Protein AF-0000000085180211 (afdb_homodimer)

Nearest PDB structures (foldseek):
  3gfj-assembly1_A-2  TM=7.742E-01  e=1.295E-06  Sulfurisphaera tokodaii
  5h3r-assembly1_B  TM=8.513E-01  e=4.700E-06  Escherichia coli K-12
  7kua-assembly1_A-2  TM=8.511E-01  e=8.165E-06  Pseudomonas putida
  5yi0-assembly1_B  TM=7.312E-01  e=2.250E-06  Lactococcus lactis subsp. lactis Il1403
  2nnn-assembly4_G  TM=7.167E-01  e=5.314E-06  Pseudomonas aeruginosa

Secondary structure (DSSP, 8-state):
--HHHHHHHHHHHHHHHHHHHHHHHHHHTT--HHHHHHHHHHTT--B-HHHHHHHHT--HHHHHHHHHHHHHTTSEEEEE-SS-TT-EEEEE-HHHHHHHHHHGGGGHHHHHHHTT-S-HHHHHHHHHHHHHHHHHTTSS-----GGGBTTEEEETTEEEETTTTEEE-GGG--SS-TT--B---/--HHHHHHHHHHHHHHHHHHHHHHHHHHTT--HHHHHHHHHHTT--B-HHHHHHHHT--HHHHHHHHHHHHHTTSEEEEE-SS-TT-EEEEE-HHHHHHHHHHGGGGHHHHHHHTT-S-HHHHHHHHHHHHHHHHHTTSS-----GGGBTTEEEETTEEEETTTTEEE-GGG--SS-TT--B---

Solvent-accessible surface area (backbone atoms only — not comparable to full-atom values): 19681 Å² total; per-residue (Å²): 127,54,64,67,56,47,41,54,50,49,51,52,52,50,32,35,41,52,48,35,35,38,28,58,51,20,48,78,72,76,34,51,47,66,40,40,50,53,40,54,70,31,55,96,40,73,40,33,68,67,56,44,30,44,74,55,47,46,56,68,69,60,48,50,51,36,50,52,54,35,38,74,70,53,27,38,46,77,40,64,30,89,88,39,71,85,38,54,33,36,34,55,30,74,60,21,47,52,50,30,60,69,48,55,66,42,48,48,61,59,55,58,10,52,72,66,30,90,42,57,56,33,25,41,50,24,52,50,34,31,49,40,35,28,33,76,69,67,68,39,58,89,56,28,36,40,89,45,20,62,44,52,41,83,48,94,96,37,31,28,34,62,82,82,68,42,78,30,53,78,72,58,57,45,67,62,39,90,82,54,43,69,51,79,127,126,55,64,69,55,47,41,53,51,49,52,52,51,50,34,35,40,53,50,36,36,39,29,57,50,20,47,77,70,76,32,50,46,68,41,42,50,52,40,53,69,32,53,97,41,74,40,33,69,68,56,47,30,46,74,53,45,44,57,68,70,59,47,50,52,36,49,53,52,34,38,76,70,53,26,37,45,76,38,62,30,87,89,39,71,85,38,54,33,36,35,56,30,74,60,22,45,52,50,30,61,70,49,55,66,43,48,48,62,56,56,58,11,51,72,65,30,89,42,57,56,33,25,43,50,24,52,51,34,32,51,40,36,28,32,75,68,67,69,37,56,89,56,26,37,39,88,44,20,62,45,51,40,82,46,93,98,36,32,29,36,65,81,80,68,42,78,30,53,77,72,58,57,45,67,63,37,90,81,52,42,69,51,82,125

Radius of gyration: 21.61 Å; Cα contacts (8 Å, |Δi|>4): 576; chains: 2; bounding box: 57×52×52 Å

Structure (mmCIF, N/CA/C/O backbone):
data_AF-0000000085180211-model_v1
#
loop_
_entity.id
_entity.type
_entity.pdbx_description
1 polymer 'Transcriptional regulator'
#
loop_
_atom_site.group_PDB
_atom_site.id
_atom_site.type_symbol
_atom_site.label_atom_id
_atom_site.label_alt_id
_atom_site.label_comp_id
_atom_site.label_asym_id
_atom_site.label_entity_id
_atom_site.label_seq_id
_atom_site.pdbx_PDB_ins_code
_atom_site.Cartn_x
_atom_site.Cartn_y
_atom_site.Cartn_z
_atom_site.occupancy
_atom_site.B_iso_or_equiv
_atom_site.auth_seq_id
_atom_site.auth_comp_id
_atom_site.auth_asym_id
_atom_site.auth_atom_id
_atom_site.pdbx_PDB_model_num
ATOM 1 N N . MET A 1 1 ? -3.166 -20.031 -4.965 1 83.62 1 MET A N 1
ATOM 2 C CA . MET A 1 1 ? -3.207 -19.062 -3.877 1 83.62 1 MET A CA 1
ATOM 3 C C . MET A 1 1 ? -4.629 -18.891 -3.344 1 83.62 1 MET A C 1
ATOM 5 O O . MET A 1 1 ? -5.562 -18.672 -4.117 1 83.62 1 MET A O 1
ATOM 9 N N . GLY A 1 2 ? -4.77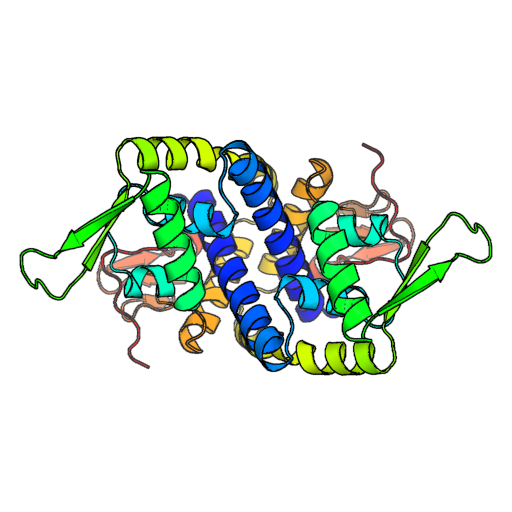 -19.078 -2.039 1 91.19 2 GLY A N 1
ATOM 10 C CA . GLY A 1 2 ? -6.078 -18.859 -1.439 1 91.19 2 GLY A CA 1
ATOM 11 C C . GLY A 1 2 ? -6.512 -17.406 -1.461 1 91.19 2 GLY A C 1
ATOM 12 O O . GLY A 1 2 ? -5.719 -16.531 -1.797 1 91.19 2 GLY A O 1
ATOM 13 N N . PRO A 1 3 ? -7.777 -17.141 -1.283 1 92.94 3 PRO A N 1
ATOM 14 C CA . PRO A 1 3 ? -8.32 -15.789 -1.372 1 92.94 3 PRO A CA 1
ATOM 15 C C . PRO A 1 3 ? -7.605 -14.805 -0.451 1 92.94 3 PRO A C 1
ATOM 17 O O . PRO A 1 3 ? -7.332 -13.664 -0.849 1 92.94 3 PRO A O 1
ATOM 20 N N . GLU A 1 4 ? -7.281 -15.281 0.744 1 93.88 4 GLU A N 1
ATOM 21 C CA . GLU A 1 4 ? -6.59 -14.406 1.686 1 93.88 4 GLU A CA 1
ATOM 22 C C . GLU A 1 4 ? -5.184 -14.078 1.198 1 93.88 4 GLU A C 1
ATOM 24 O O . GLU A 1 4 ? -4.766 -12.914 1.237 1 93.88 4 GLU A O 1
ATOM 29 N N . GLU A 1 5 ? -4.512 -15.055 0.741 1 93 5 GLU A N 1
ATOM 30 C CA . GLU A 1 5 ? -3.143 -14.875 0.268 1 93 5 GLU A CA 1
ATOM 31 C C . GLU A 1 5 ? -3.098 -13.977 -0.961 1 93 5 GLU A C 1
ATOM 33 O O . GLU A 1 5 ? -2.254 -13.078 -1.049 1 93 5 GLU A O 1
ATOM 38 N N . LYS A 1 6 ? -3.965 -14.188 -1.907 1 94.44 6 LYS A N 1
ATOM 39 C CA . LYS A 1 6 ? -3.943 -13.359 -3.109 1 94.44 6 LYS A CA 1
ATOM 40 C C . LYS A 1 6 ? -4.34 -11.922 -2.791 1 94.44 6 LYS A C 1
ATOM 42 O O . LYS A 1 6 ? -3.844 -10.984 -3.414 1 94.44 6 LYS A O 1
ATOM 47 N N . THR A 1 7 ? -5.246 -11.758 -1.775 1 95.81 7 THR A N 1
ATOM 48 C CA . THR A 1 7 ? -5.629 -10.414 -1.354 1 95.81 7 THR A CA 1
ATOM 49 C C . THR A 1 7 ? -4.434 -9.664 -0.773 1 95.81 7 THR A C 1
ATOM 51 O O . THR A 1 7 ? -4.168 -8.523 -1.148 1 95.81 7 THR A O 1
ATOM 54 N N . LEU A 1 8 ? -3.668 -10.352 0.045 1 93.94 8 LEU A N 1
ATOM 55 C CA . LEU A 1 8 ? -2.488 -9.734 0.646 1 93.94 8 LEU A CA 1
ATOM 56 C C . LEU A 1 8 ? -1.425 -9.453 -0.41 1 93.94 8 LEU A C 1
ATOM 58 O O . LEU A 1 8 ? -0.762 -8.414 -0.365 1 93.94 8 LEU A O 1
ATOM 62 N N . GLU A 1 9 ? -1.27 -10.336 -1.332 1 92.94 9 GLU A N 1
ATOM 63 C CA . GLU A 1 9 ? -0.321 -10.141 -2.424 1 92.94 9 GLU A CA 1
ATOM 64 C C . GLU A 1 9 ? -0.688 -8.914 -3.262 1 92.94 9 GLU A C 1
ATOM 66 O O . GLU A 1 9 ? 0.178 -8.109 -3.6 1 92.94 9 GLU A O 1
ATOM 71 N N . LEU A 1 10 ? -1.895 -8.797 -3.57 1 94.31 10 LEU A N 1
ATOM 72 C CA . LEU A 1 10 ? -2.336 -7.68 -4.391 1 94.31 10 LEU A CA 1
ATOM 73 C C . LEU A 1 10 ? -2.197 -6.359 -3.635 1 94.31 10 LEU A C 1
ATOM 75 O O . LEU A 1 10 ? -1.823 -5.34 -4.219 1 94.31 10 LEU A O 1
ATOM 79 N N . LEU A 1 11 ? -2.543 -6.391 -2.324 1 94.19 11 LEU A N 1
ATOM 80 C CA . LEU A 1 11 ? -2.332 -5.215 -1.486 1 94.19 11 LEU A CA 1
ATOM 81 C C . LEU A 1 11 ? -0.876 -4.77 -1.532 1 94.19 11 LEU A C 1
ATOM 83 O O . LEU A 1 11 ? -0.592 -3.578 -1.679 1 94.19 11 LEU A O 1
ATOM 87 N N . GLU A 1 12 ? 0.025 -5.691 -1.473 1 92.75 12 GLU A N 1
ATOM 88 C CA . GLU A 1 12 ? 1.454 -5.398 -1.504 1 92.75 12 GLU A CA 1
ATOM 89 C C . GLU A 1 12 ? 1.872 -4.828 -2.855 1 92.75 12 GLU A C 1
ATOM 91 O O . GLU A 1 12 ? 2.635 -3.861 -2.92 1 92.75 12 GLU A O 1
ATOM 96 N N . ARG A 1 13 ? 1.387 -5.375 -3.895 1 92.88 13 ARG A N 1
ATOM 97 C CA . ARG A 1 13 ? 1.736 -4.906 -5.234 1 92.88 13 ARG A CA 1
ATOM 98 C C . ARG A 1 13 ? 1.205 -3.498 -5.477 1 92.88 13 ARG A C 1
ATOM 100 O O . ARG A 1 13 ? 1.89 -2.668 -6.078 1 92.88 13 ARG A O 1
ATOM 107 N N . LEU A 1 14 ? 0.011 -3.26 -4.996 1 95.06 14 LEU A N 1
ATOM 108 C CA . LEU A 1 14 ? -0.582 -1.935 -5.137 1 95.06 14 LEU A CA 1
ATOM 109 C C . LEU A 1 14 ? 0.191 -0.905 -4.316 1 95.06 14 LEU A C 1
ATOM 111 O O . LEU A 1 14 ? 0.406 0.22 -4.773 1 95.06 14 LEU A O 1
ATOM 115 N N . ALA A 1 15 ? 0.595 -1.351 -3.135 1 92.88 15 ALA A N 1
ATOM 116 C CA . ALA A 1 15 ? 1.4 -0.479 -2.283 1 92.88 15 ALA A CA 1
ATOM 117 C C . ALA A 1 15 ? 2.713 -0.107 -2.967 1 92.88 15 ALA A C 1
ATOM 119 O O . ALA A 1 15 ? 3.123 1.056 -2.947 1 92.88 15 ALA A O 1
ATOM 120 N N . ARG A 1 16 ? 3.344 -1.013 -3.615 1 91.88 16 ARG A N 1
ATOM 121 C CA . ARG A 1 16 ? 4.598 -0.768 -4.324 1 91.88 16 ARG A CA 1
ATOM 122 C C . ARG A 1 16 ? 4.383 0.173 -5.504 1 91.88 16 ARG A C 1
ATOM 124 O O . ARG A 1 16 ? 5.199 1.064 -5.75 1 91.88 16 ARG A O 1
ATOM 131 N N . ALA A 1 17 ? 3.311 -0.061 -6.191 1 93.62 17 ALA A N 1
ATOM 132 C CA . ALA A 1 17 ? 2.992 0.803 -7.324 1 93.62 17 ALA A CA 1
ATOM 133 C C . ALA A 1 17 ? 2.771 2.244 -6.871 1 93.62 17 AL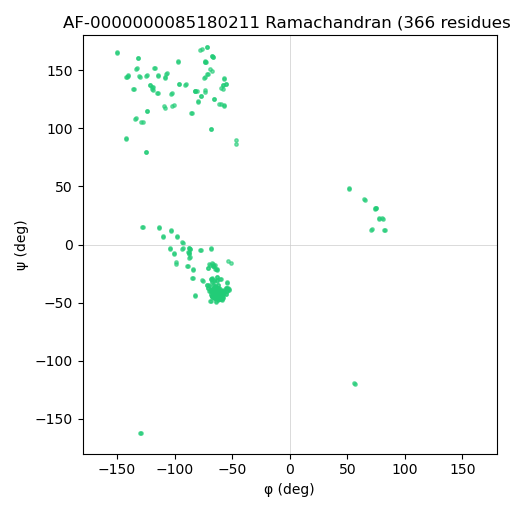A A C 1
ATOM 135 O O . ALA A 1 17 ? 3.256 3.182 -7.508 1 93.62 17 ALA A O 1
ATOM 136 N N . GLU A 1 18 ? 2.035 2.4 -5.809 1 93.81 18 GLU A N 1
ATOM 137 C CA . GLU A 1 18 ? 1.782 3.73 -5.266 1 93.81 18 GLU A CA 1
ATOM 138 C C . GLU A 1 18 ? 3.084 4.418 -4.855 1 93.81 18 GLU A C 1
ATOM 140 O O . GLU A 1 18 ? 3.289 5.594 -5.148 1 93.81 18 GLU A O 1
ATOM 145 N N . ARG A 1 19 ? 3.904 3.688 -4.211 1 90.56 19 ARG A N 1
ATOM 146 C CA . ARG A 1 19 ? 5.188 4.23 -3.779 1 90.56 19 ARG A CA 1
ATOM 147 C C . ARG A 1 19 ? 6.043 4.637 -4.977 1 90.56 19 ARG A C 1
ATOM 149 O O . ARG A 1 19 ? 6.719 5.668 -4.941 1 90.56 19 ARG A O 1
ATOM 156 N N . ALA A 1 20 ? 5.996 3.861 -5.969 1 91.75 20 ALA A N 1
ATOM 157 C CA . ALA A 1 20 ? 6.762 4.168 -7.172 1 91.75 20 ALA A CA 1
ATOM 158 C C . ALA A 1 20 ? 6.258 5.449 -7.832 1 91.75 20 ALA A C 1
ATOM 160 O O . ALA A 1 20 ? 7.047 6.254 -8.328 1 91.75 20 ALA A O 1
ATOM 161 N N . LEU A 1 21 ? 4.922 5.594 -7.859 1 94.56 21 LEU A N 1
ATOM 162 C CA . LEU A 1 21 ? 4.34 6.816 -8.391 1 94.56 21 LEU A CA 1
ATOM 163 C C . LEU A 1 21 ? 4.797 8.031 -7.594 1 94.56 21 LEU A C 1
ATOM 165 O O . LEU A 1 21 ? 5.203 9.047 -8.172 1 94.56 21 LEU A O 1
ATOM 169 N N . LEU A 1 22 ? 4.801 7.859 -6.285 1 94.81 22 LEU A N 1
ATOM 170 C CA . LEU A 1 22 ? 5.238 8.953 -5.426 1 94.81 22 LEU A CA 1
ATOM 171 C C . LEU A 1 22 ? 6.727 9.242 -5.625 1 94.81 22 LEU A C 1
ATOM 173 O O . LEU A 1 22 ? 7.129 10.398 -5.75 1 94.81 22 LEU A O 1
ATOM 177 N N . ALA A 1 23 ? 7.52 8.195 -5.695 1 92.94 23 ALA A N 1
ATOM 178 C CA . ALA A 1 23 ? 8.969 8.344 -5.855 1 92.94 23 ALA A CA 1
ATOM 179 C C . ALA A 1 23 ? 9.297 9.062 -7.16 1 92.94 23 ALA A C 1
ATOM 181 O O . ALA A 1 23 ? 10.148 9.961 -7.184 1 92.94 23 ALA A O 1
ATOM 182 N N . ARG A 1 24 ? 8.641 8.664 -8.18 1 93.31 24 ARG A N 1
ATOM 183 C CA . ARG A 1 24 ? 8.898 9.266 -9.484 1 93.31 24 ARG A CA 1
ATOM 184 C C . ARG A 1 24 ? 8.625 10.766 -9.461 1 93.31 24 ARG A C 1
ATOM 186 O O . ARG A 1 24 ? 9.453 11.555 -9.922 1 93.31 24 ARG A O 1
ATOM 193 N N . ARG A 1 25 ? 7.5 11.109 -8.883 1 95.94 25 ARG A N 1
ATOM 194 C CA . ARG A 1 25 ? 7.152 12.531 -8.812 1 95.94 25 ARG A CA 1
ATOM 195 C C . ARG A 1 25 ? 8.078 13.266 -7.844 1 95.94 25 ARG A C 1
ATOM 197 O O . ARG A 1 25 ? 8.492 14.391 -8.109 1 95.94 25 ARG A O 1
ATOM 204 N N . ALA A 1 26 ? 8.391 12.625 -6.742 1 96.75 26 ALA A N 1
ATOM 205 C CA . ALA A 1 26 ? 9.266 13.211 -5.734 1 96.75 26 ALA A CA 1
ATOM 206 C C . ALA A 1 26 ? 10.656 13.484 -6.309 1 96.75 26 ALA A C 1
ATOM 208 O O . ALA A 1 26 ? 11.211 14.562 -6.105 1 96.75 26 ALA A O 1
ATOM 209 N N . TYR A 1 27 ? 11.133 12.578 -7.078 1 94.38 27 TYR A N 1
ATOM 210 C CA . TYR A 1 27 ? 12.469 12.711 -7.656 1 94.38 27 TYR A CA 1
ATOM 211 C C . TYR A 1 27 ? 12.531 13.898 -8.617 1 94.38 27 TYR A C 1
ATOM 213 O O . TYR A 1 27 ? 13.516 14.633 -8.633 1 94.38 27 TYR A O 1
ATOM 221 N N . ALA A 1 28 ? 11.477 14.094 -9.297 1 95.44 28 ALA A N 1
ATOM 222 C CA . ALA A 1 28 ? 11.406 15.227 -10.219 1 95.44 28 ALA A CA 1
ATOM 223 C C . ALA A 1 28 ? 11.453 16.547 -9.469 1 95.44 28 ALA A C 1
ATOM 225 O O . ALA A 1 28 ? 11.812 17.578 -10.039 1 95.44 28 ALA A O 1
ATOM 226 N N . LEU A 1 29 ? 11.172 16.5 -8.164 1 97.12 29 LEU A N 1
ATOM 227 C CA . LEU A 1 29 ? 11.148 17.719 -7.34 1 97.12 29 LEU A CA 1
ATOM 228 C C . LEU A 1 29 ? 12.328 17.734 -6.379 1 97.12 29 LEU A C 1
ATOM 230 O O . LEU A 1 29 ? 12.375 18.562 -5.465 1 97.12 29 LEU A O 1
ATOM 234 N N . GLY A 1 30 ? 13.227 16.766 -6.555 1 96.25 30 GLY A N 1
ATOM 235 C CA . GLY A 1 30 ? 14.438 16.75 -5.75 1 96.25 30 GLY A CA 1
ATOM 236 C C . GLY A 1 30 ? 14.211 16.156 -4.363 1 96.25 30 GLY A C 1
ATOM 237 O O . GLY A 1 30 ? 14.938 16.5 -3.422 1 96.25 30 GLY A O 1
ATOM 238 N N . LEU A 1 31 ? 13.18 15.352 -4.168 1 97.81 31 LEU A N 1
ATOM 239 C CA . LEU A 1 31 ? 12.859 14.727 -2.889 1 97.81 31 LEU A CA 1
ATOM 240 C C . LEU A 1 31 ? 12.945 13.203 -2.988 1 97.81 31 LEU A C 1
ATOM 242 O O . LEU A 1 31 ? 12.766 12.641 -4.07 1 97.81 31 LEU A O 1
ATOM 246 N N . SER A 1 32 ? 13.242 12.516 -1.896 1 93.56 32 SER A N 1
ATOM 247 C CA . SER A 1 32 ? 12.992 11.078 -1.779 1 93.56 32 SER A CA 1
ATOM 248 C C . SER A 1 32 ? 11.516 10.805 -1.511 1 93.56 32 SER A C 1
ATOM 250 O O . SER A 1 32 ? 10.758 11.711 -1.172 1 93.56 32 SER A O 1
ATOM 252 N N . ALA A 1 33 ? 11.164 9.594 -1.64 1 92.25 33 ALA A N 1
ATOM 253 C CA . ALA A 1 33 ? 9.781 9.211 -1.354 1 92.25 33 ALA A CA 1
ATOM 254 C C . ALA A 1 33 ? 9.43 9.492 0.103 1 92.25 33 ALA A C 1
ATOM 256 O O . ALA A 1 33 ? 8.312 9.914 0.405 1 92.25 33 ALA A O 1
ATOM 257 N N . THR A 1 34 ? 10.375 9.273 0.989 1 93.12 34 THR A N 1
ATOM 258 C CA . THR A 1 34 ? 10.156 9.516 2.41 1 93.12 34 THR A CA 1
ATOM 259 C C . THR A 1 34 ? 9.961 11.008 2.676 1 93.12 34 THR A C 1
ATOM 261 O O . THR A 1 34 ? 9.031 11.398 3.385 1 93.12 34 THR A O 1
ATOM 264 N N . GLN A 1 35 ? 10.828 11.82 2.062 1 96.81 35 GLN A N 1
ATOM 265 C CA . GLN A 1 35 ? 10.688 13.266 2.188 1 96.81 35 GLN A CA 1
ATOM 266 C C . GLN A 1 35 ? 9.344 13.734 1.638 1 96.81 35 GLN A C 1
ATOM 268 O O . GLN A 1 35 ? 8.672 14.562 2.26 1 96.81 35 GLN A O 1
ATOM 273 N N . ALA A 1 36 ? 8.938 13.18 0.532 1 97.5 36 ALA A N 1
ATOM 274 C CA . ALA A 1 36 ? 7.656 13.531 -0.072 1 97.5 36 ALA A CA 1
ATOM 275 C C . ALA A 1 36 ? 6.496 13.148 0.846 1 97.5 36 ALA A C 1
ATOM 277 O O . ALA A 1 36 ? 5.527 13.898 0.974 1 97.5 36 ALA A O 1
ATOM 278 N N . GLY A 1 37 ? 6.602 11.977 1.483 1 96.19 37 GLY A N 1
ATOM 279 C CA . GLY A 1 37 ? 5.594 11.562 2.447 1 96.19 37 GLY A CA 1
ATOM 280 C C . GLY A 1 37 ? 5.426 12.547 3.592 1 96.19 37 GLY A C 1
ATOM 281 O O . GLY A 1 37 ? 4.301 12.852 3.994 1 96.19 37 GLY A O 1
ATOM 282 N N . VAL A 1 38 ? 6.527 13.07 4.082 1 97.25 38 VAL A N 1
ATOM 283 C CA . VAL A 1 38 ? 6.508 14.047 5.168 1 97.25 38 VAL A CA 1
ATOM 284 C C . VAL A 1 38 ? 5.816 15.32 4.699 1 97.25 38 VAL A C 1
ATOM 286 O O . VAL A 1 38 ? 4.93 15.836 5.379 1 97.25 38 VAL A O 1
ATOM 289 N N . VAL A 1 39 ? 6.18 15.766 3.518 1 98.19 39 VAL A N 1
ATOM 290 C CA . VAL A 1 39 ? 5.629 17 2.967 1 98.19 39 VAL A CA 1
ATOM 291 C C . VAL A 1 39 ? 4.117 16.859 2.789 1 98.19 39 VAL A C 1
ATOM 293 O O . VAL A 1 39 ? 3.355 17.734 3.191 1 98.19 39 VAL A O 1
ATOM 296 N N . LEU A 1 40 ? 3.717 15.75 2.266 1 96.62 40 LEU A N 1
ATOM 297 C CA . LEU A 1 40 ? 2.297 15.523 2.014 1 96.62 40 LEU A CA 1
ATOM 298 C C . LEU A 1 40 ? 1.52 15.43 3.322 1 96.62 40 LEU A C 1
ATOM 300 O O . LEU A 1 40 ? 0.398 15.938 3.42 1 96.62 40 LEU A O 1
ATOM 304 N N . GLU A 1 41 ? 2.125 14.805 4.309 1 94.88 41 GLU A N 1
ATOM 305 C CA . GLU A 1 41 ? 1.446 14.648 5.594 1 94.88 41 GLU A CA 1
ATOM 306 C C . GLU A 1 41 ? 1.273 15.992 6.293 1 94.88 41 GLU A C 1
ATOM 308 O O . GLU A 1 41 ? 0.295 16.203 7.016 1 94.88 41 GLU A O 1
ATOM 313 N N . LEU A 1 42 ? 2.143 16.906 6.062 1 96.69 42 LEU A N 1
ATOM 314 C CA . LEU A 1 42 ? 2.145 18.188 6.766 1 96.69 42 LEU A CA 1
ATOM 315 C C . LEU A 1 42 ? 1.372 19.234 5.977 1 96.69 42 LEU A C 1
ATOM 317 O O . LEU A 1 42 ? 1.191 20.359 6.449 1 96.69 42 LEU A O 1
ATOM 321 N N . ARG A 1 43 ? 0.901 18.891 4.805 1 95.56 43 ARG A N 1
ATOM 322 C CA . ARG A 1 43 ? 0.212 19.875 3.973 1 95.56 43 ARG A CA 1
ATOM 323 C C . ARG A 1 43 ? -0.973 20.484 4.715 1 95.56 43 ARG A C 1
ATOM 325 O O . ARG A 1 43 ? -1.904 19.766 5.098 1 95.56 43 ARG A O 1
ATOM 332 N N . GLY A 1 44 ? -0.924 21.75 4.902 1 92.25 44 GLY A N 1
ATOM 333 C CA . GLY A 1 44 ? -2.023 22.5 5.492 1 92.25 44 GLY A CA 1
ATOM 334 C C . GLY A 1 44 ? -2.199 22.234 6.977 1 92.25 44 GLY A C 1
ATOM 335 O O . GLY A 1 44 ? -3.252 22.531 7.543 1 92.25 44 GLY A O 1
ATOM 336 N N . ARG A 1 45 ? -1.136 21.578 7.594 1 91.31 45 ARG A N 1
ATOM 337 C CA . ARG A 1 45 ? -1.318 21.312 9.016 1 91.31 45 ARG A CA 1
ATOM 338 C C . ARG A 1 45 ? 0.021 21.297 9.75 1 91.31 45 ARG A C 1
ATOM 340 O O . ARG A 1 45 ? 1.078 21.375 9.117 1 91.31 45 ARG A O 1
ATOM 347 N N . THR A 1 46 ? -0.126 21.375 11.07 1 93 46 THR A N 1
ATOM 348 C CA . THR A 1 46 ? 1.021 21.328 11.977 1 93 46 THR A CA 1
ATOM 349 C C . THR A 1 46 ? 0.984 20.078 12.844 1 93 46 THR A C 1
ATOM 351 O O . THR A 1 46 ? -0.069 19.719 13.375 1 93 46 THR A O 1
ATOM 354 N N . LEU A 1 47 ? 2.145 19.391 12.859 1 94 47 LEU A N 1
ATOM 355 C CA . LEU A 1 47 ? 2.244 18.203 13.695 1 94 47 LEU A CA 1
ATOM 356 C C . LEU A 1 47 ? 3.541 18.203 14.5 1 94 47 LEU A C 1
ATOM 358 O O . LEU A 1 47 ? 4.523 18.828 14.094 1 94 47 LEU A O 1
ATOM 362 N N . SER A 1 48 ? 3.475 17.562 15.656 1 94.06 48 SER A N 1
ATOM 363 C CA . SER A 1 48 ? 4.715 17.266 16.359 1 94.06 48 SER A CA 1
ATOM 364 C C . SER A 1 48 ? 5.5 16.156 15.672 1 94.06 48 SER A C 1
ATOM 366 O O . SER A 1 48 ? 4.938 15.383 14.891 1 94.06 48 SER A O 1
ATOM 368 N N . PRO A 1 49 ? 6.824 16.109 15.914 1 94 49 PRO A N 1
ATOM 369 C CA . PRO A 1 49 ? 7.598 15 15.359 1 94 49 PRO A CA 1
ATOM 370 C C . PRO A 1 49 ? 7.027 13.641 15.742 1 94 49 PRO A C 1
ATOM 372 O O . PRO A 1 49 ? 6.984 12.727 14.914 1 94 49 PRO A O 1
ATOM 375 N N . GLY A 1 50 ? 6.523 13.477 16.938 1 92.94 50 GLY A N 1
ATOM 376 C CA . GLY A 1 50 ? 5.93 12.219 17.375 1 92.94 50 GLY A CA 1
ATOM 377 C C . GLY A 1 50 ? 4.664 11.867 16.625 1 92.94 50 GLY A C 1
ATOM 378 O O . GLY A 1 50 ? 4.496 10.727 16.172 1 92.94 50 GLY A O 1
ATOM 379 N N . ALA A 1 51 ? 3.793 12.867 16.469 1 91.69 51 ALA A N 1
ATOM 380 C CA . ALA A 1 51 ? 2.549 12.656 15.734 1 91.69 51 ALA A CA 1
ATOM 381 C C . ALA A 1 51 ? 2.824 12.336 14.266 1 91.69 51 ALA A C 1
ATOM 383 O O . ALA A 1 51 ? 2.131 11.508 13.664 1 91.69 51 ALA A O 1
ATOM 384 N N . LEU A 1 52 ? 3.826 12.984 13.742 1 94.38 52 LEU A N 1
ATOM 385 C CA . LEU A 1 52 ? 4.203 12.75 12.359 1 94.38 52 LEU A CA 1
ATOM 386 C C . LEU A 1 52 ? 4.762 11.344 12.172 1 94.38 52 LEU A C 1
ATOM 388 O O . LEU A 1 52 ? 4.402 10.648 11.219 1 94.38 52 LEU A O 1
ATOM 392 N N . ALA A 1 53 ? 5.625 10.953 13.086 1 93.44 53 ALA A N 1
ATOM 393 C CA . ALA A 1 53 ? 6.18 9.602 13.047 1 93.44 5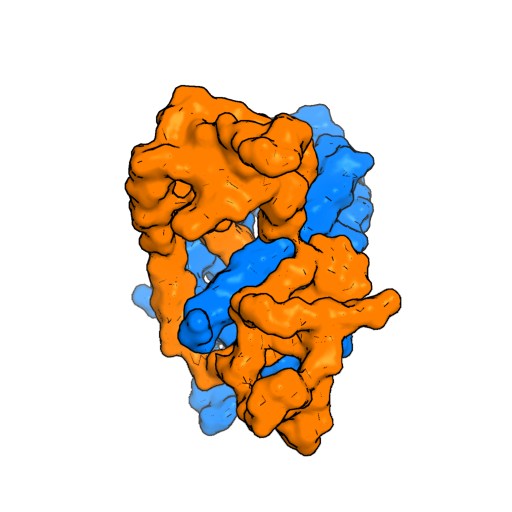3 ALA A CA 1
ATOM 394 C C . ALA A 1 53 ? 5.07 8.547 13.109 1 93.44 53 ALA A C 1
ATOM 396 O O . ALA A 1 53 ? 5.09 7.574 12.352 1 93.44 53 ALA A O 1
ATOM 397 N N . GLU A 1 54 ? 4.074 8.789 13.906 1 90.25 54 GLU A N 1
ATOM 398 C CA . GLU A 1 54 ? 2.943 7.879 14.047 1 90.25 54 GLU A CA 1
ATOM 399 C C . GLU A 1 54 ? 2.096 7.844 12.781 1 90.25 54 GLU A C 1
ATOM 401 O O . GLU A 1 54 ? 1.724 6.77 12.305 1 90.25 54 GLU A O 1
ATOM 406 N N . ALA A 1 55 ? 1.873 9.008 12.242 1 89.12 55 ALA A N 1
ATOM 407 C CA . ALA A 1 55 ? 1.028 9.117 11.055 1 89.12 55 ALA A CA 1
ATOM 408 C C . ALA A 1 55 ? 1.67 8.43 9.859 1 89.12 55 ALA A C 1
ATOM 410 O O . ALA A 1 55 ? 0.973 7.855 9.016 1 89.12 55 ALA A O 1
ATOM 411 N N . LEU A 1 56 ? 3.018 8.406 9.812 1 91.5 56 LEU A N 1
ATOM 412 C CA . LEU A 1 56 ? 3.721 7.879 8.641 1 91.5 56 LEU A CA 1
ATOM 413 C C . LEU A 1 56 ? 4.289 6.496 8.93 1 91.5 56 LEU A C 1
ATOM 415 O O . LEU A 1 56 ? 4.836 5.848 8.031 1 91.5 56 LEU A O 1
ATOM 419 N N . ASN A 1 57 ? 4.105 6.094 10.133 1 88.44 57 ASN A N 1
ATOM 420 C CA . ASN A 1 57 ? 4.699 4.828 10.547 1 88.44 57 ASN A CA 1
ATOM 421 C C . ASN A 1 57 ? 6.188 4.77 10.219 1 88.44 57 ASN A C 1
ATOM 423 O O . ASN A 1 57 ? 6.66 3.797 9.633 1 88.44 57 ASN A O 1
ATOM 427 N N . LEU A 1 58 ? 6.887 5.793 10.562 1 89 58 LEU A N 1
ATOM 428 C CA . LEU A 1 58 ? 8.328 5.879 10.336 1 89 58 LEU A CA 1
ATOM 429 C C . LEU A 1 58 ? 9.094 5.75 11.648 1 89 58 LEU A C 1
ATOM 431 O O . LEU A 1 58 ? 8.664 6.277 12.68 1 89 58 LEU A O 1
ATOM 435 N N . ALA A 1 59 ? 10.25 5.102 11.555 1 87.31 59 ALA A N 1
ATOM 436 C CA . ALA A 1 59 ? 11.164 5.078 12.695 1 87.31 59 ALA A CA 1
ATOM 437 C C . ALA A 1 59 ? 11.758 6.461 12.945 1 87.31 59 ALA A C 1
ATOM 439 O O . ALA A 1 59 ? 12.008 7.219 12.008 1 87.31 59 ALA A O 1
ATOM 440 N N . PRO A 1 60 ? 12.086 6.746 14.195 1 89.06 60 PRO A N 1
ATOM 441 C CA . PRO A 1 60 ? 12.547 8.086 14.57 1 89.06 60 PRO A CA 1
ATOM 442 C C . PRO A 1 60 ? 13.805 8.508 13.812 1 89.06 60 PRO A C 1
ATOM 444 O O . PRO A 1 60 ? 13.867 9.633 13.305 1 89.06 60 PRO A O 1
ATOM 447 N N . PRO A 1 61 ? 14.773 7.664 13.594 1 90 61 PRO A N 1
ATOM 448 C CA . PRO A 1 61 ? 15.945 8.102 12.844 1 90 61 PRO A CA 1
ATOM 449 C C . PRO A 1 61 ? 15.625 8.469 11.398 1 90 61 PRO A C 1
ATOM 451 O O . PRO A 1 61 ? 16.203 9.422 10.859 1 90 61 PRO A O 1
ATOM 454 N N . THR A 1 62 ? 14.734 7.695 10.805 1 88.56 62 THR A N 1
ATOM 455 C CA . THR A 1 62 ? 14.312 7.965 9.43 1 88.56 62 THR A CA 1
ATOM 456 C C . THR A 1 62 ? 13.602 9.312 9.344 1 88.56 62 THR A C 1
ATOM 458 O O . THR A 1 62 ? 13.852 10.094 8.422 1 88.56 62 THR A O 1
ATOM 461 N N . LEU A 1 63 ? 12.758 9.531 10.305 1 94.12 63 LEU A N 1
ATOM 462 C CA . LEU A 1 63 ? 12.039 10.805 10.328 1 94.12 63 LEU A CA 1
ATOM 463 C C . LEU A 1 63 ? 13.008 11.969 10.523 1 94.12 63 LEU A C 1
ATOM 465 O O . LEU A 1 63 ? 12.898 12.992 9.836 1 94.12 63 LEU A O 1
ATOM 469 N N . THR A 1 64 ? 13.922 11.789 11.438 1 95.25 64 THR A N 1
ATOM 470 C CA . THR A 1 64 ? 14.898 12.828 11.727 1 95.25 64 THR A CA 1
ATOM 471 C C . THR A 1 64 ? 15.695 13.188 10.477 1 95.25 64 THR A C 1
ATOM 473 O O . THR A 1 64 ? 15.875 14.367 10.164 1 95.25 64 THR A O 1
ATOM 476 N N . ASP A 1 65 ? 16.109 12.188 9.789 1 95.62 65 ASP A N 1
ATOM 477 C CA . ASP A 1 65 ? 16.859 12.406 8.555 1 95.62 65 ASP A CA 1
ATOM 478 C C . ASP A 1 65 ? 16.031 13.164 7.527 1 95.62 65 ASP A C 1
ATOM 480 O O . ASP A 1 65 ? 16.516 14.094 6.879 1 95.62 65 ASP A O 1
ATOM 484 N N . ALA A 1 66 ? 14.797 12.797 7.379 1 96.88 66 ALA A N 1
ATOM 485 C CA . ALA A 1 66 ? 13.906 13.453 6.426 1 96.88 66 ALA A CA 1
ATOM 486 C C . ALA A 1 66 ? 13.656 14.906 6.816 1 96.88 66 ALA A C 1
ATOM 488 O O . ALA A 1 66 ? 13.656 15.797 5.961 1 96.88 66 ALA A O 1
ATOM 489 N N . LEU A 1 67 ? 13.508 15.102 8.109 1 97.5 67 LEU A N 1
ATOM 490 C CA . LEU A 1 67 ? 13.273 16.453 8.594 1 97.5 67 LEU A CA 1
ATOM 491 C C . LEU A 1 67 ? 14.492 17.344 8.344 1 97.5 67 LEU A C 1
ATOM 493 O O . LEU A 1 67 ? 14.352 18.484 7.898 1 97.5 67 LEU A O 1
ATOM 497 N N . HIS A 1 68 ? 15.633 16.781 8.648 1 97.81 68 HIS A N 1
ATOM 498 C CA . HIS A 1 68 ? 16.859 17.531 8.414 1 97.81 68 HIS A CA 1
ATOM 499 C C . HIS A 1 68 ? 17 17.906 6.945 1 97.81 68 HIS A C 1
ATOM 501 O O . HIS A 1 68 ? 17.328 19.062 6.629 1 97.81 68 HIS A O 1
ATOM 507 N N . ALA A 1 69 ? 16.734 17 6.082 1 98.12 69 ALA A N 1
ATOM 508 C CA . ALA A 1 69 ? 16.859 17.25 4.648 1 98.12 69 ALA A CA 1
ATOM 509 C C . ALA A 1 69 ? 15.859 18.297 4.184 1 98.12 69 ALA A C 1
ATOM 511 O O . ALA A 1 69 ? 16.188 19.188 3.389 1 98.12 69 ALA A O 1
ATOM 512 N N . LEU A 1 70 ? 14.641 18.234 4.68 1 98.5 70 LEU A N 1
ATOM 513 C CA . LEU A 1 70 ? 13.586 19.141 4.258 1 98.5 70 LEU A CA 1
ATOM 514 C C . LEU A 1 70 ? 13.844 20.562 4.773 1 98.5 70 LEU A C 1
ATOM 516 O O . LEU A 1 70 ? 13.547 21.531 4.086 1 98.5 70 LEU A O 1
ATOM 520 N N . LYS A 1 71 ? 14.414 20.641 5.98 1 98.12 71 LYS A N 1
ATOM 521 C CA . LYS A 1 71 ? 14.812 21.938 6.516 1 98.12 71 LYS A CA 1
ATOM 522 C C . LYS A 1 71 ? 15.93 22.562 5.684 1 98.12 71 LYS A C 1
ATOM 524 O O . LYS A 1 71 ? 15.891 23.75 5.355 1 98.12 71 LYS A O 1
ATOM 529 N N . ALA A 1 72 ? 16.875 21.75 5.387 1 98.19 72 ALA A N 1
ATOM 530 C CA . ALA A 1 72 ? 18 22.219 4.586 1 98.19 72 ALA A CA 1
ATOM 531 C C . ALA A 1 72 ? 17.531 22.719 3.223 1 98.19 72 ALA A C 1
ATOM 533 O O . ALA A 1 72 ? 18.109 23.672 2.676 1 98.19 72 ALA A O 1
ATOM 534 N N . LYS A 1 73 ? 16.453 22.172 2.705 1 98.12 73 LYS A N 1
ATOM 535 C CA . LYS A 1 73 ? 15.922 22.547 1.396 1 98.12 73 LYS A CA 1
ATOM 536 C C . LYS A 1 73 ? 14.977 23.734 1.508 1 98.12 73 LYS A C 1
ATOM 538 O O . LYS A 1 73 ? 14.43 24.203 0.502 1 98.12 73 LYS A O 1
ATOM 543 N N . GLY A 1 74 ? 14.75 24.156 2.764 1 98.31 74 GLY A N 1
ATOM 544 C CA . GLY A 1 74 ? 13.891 25.297 3.002 1 98.31 74 GLY A CA 1
ATOM 545 C C . GLY A 1 74 ? 12.414 24.984 2.887 1 98.31 74 GLY A C 1
ATOM 546 O O . GLY A 1 74 ? 11.594 25.875 2.658 1 98.31 74 GLY A O 1
ATOM 547 N N . LEU A 1 75 ? 11.977 23.719 3.033 1 98.62 75 LEU A N 1
ATOM 548 C CA . LEU A 1 75 ? 10.602 23.297 2.818 1 98.62 75 LEU A CA 1
ATOM 549 C C . LEU A 1 75 ? 9.852 23.188 4.141 1 98.62 75 LEU A C 1
ATOM 551 O O . LEU A 1 75 ? 8.617 23.141 4.16 1 98.62 75 LEU A O 1
ATOM 555 N N . LEU A 1 76 ? 10.547 23.172 5.258 1 97.81 76 LEU A N 1
ATOM 556 C CA . LEU A 1 76 ? 10 22.859 6.574 1 97.81 76 LEU A CA 1
ATOM 557 C C . LEU A 1 76 ? 10.617 23.734 7.648 1 97.81 76 LEU A C 1
ATOM 559 O O . LEU A 1 76 ? 11.812 24.047 7.59 1 97.81 76 LEU A O 1
ATOM 563 N N . VAL A 1 77 ? 9.891 24.094 8.57 1 96.75 77 VAL A N 1
ATOM 564 C CA . VAL A 1 77 ? 10.391 24.812 9.742 1 96.75 77 VAL A CA 1
ATOM 565 C C . VAL A 1 77 ? 9.875 24.125 11.016 1 96.75 77 VAL A C 1
ATOM 567 O O . VAL A 1 77 ? 8.812 23.5 11.008 1 96.75 77 VAL A O 1
ATOM 570 N N . GLU A 1 78 ? 10.688 24.141 11.93 1 92.69 78 GLU A N 1
ATOM 571 C CA . GLU A 1 78 ? 10.359 23.656 13.266 1 92.69 78 GLU A CA 1
ATOM 572 C C . GLU A 1 78 ? 10.234 24.797 14.266 1 92.69 78 GLU A C 1
ATOM 574 O O . GLU A 1 78 ? 11.141 25.625 14.375 1 92.69 78 GLU A O 1
ATOM 579 N N . GLU A 1 79 ? 9.078 24.922 14.781 1 86.38 79 GLU A N 1
ATOM 580 C CA . GLU A 1 79 ? 8.898 25.984 15.766 1 86.38 79 GLU A CA 1
ATOM 581 C C . GLU A 1 79 ? 8.602 25.422 17.156 1 86.38 79 GLU A C 1
ATOM 583 O O . GLU A 1 79 ? 8.086 24.297 17.266 1 86.38 79 GLU A O 1
ATOM 588 N N . GLU A 1 80 ? 9.117 26.156 18.156 1 83.25 80 GLU A N 1
ATOM 589 C CA . GLU A 1 80 ? 8.781 25.797 19.531 1 83.25 80 GLU A CA 1
ATOM 590 C C . GLU A 1 80 ? 7.344 26.172 19.875 1 83.25 80 GLU A C 1
ATOM 592 O O . GLU A 1 80 ? 6.844 27.203 19.391 1 83.25 80 GLU A O 1
ATOM 597 N N . ASP A 1 81 ? 6.688 25.188 20.438 1 74.81 81 ASP A N 1
ATOM 598 C CA . ASP A 1 81 ? 5.336 25.484 20.906 1 74.81 81 ASP A CA 1
ATOM 599 C C . ASP A 1 81 ? 5.344 26.609 21.953 1 74.81 81 ASP A C 1
ATOM 601 O O . ASP A 1 81 ? 6.082 26.531 22.938 1 74.81 81 ASP A O 1
ATOM 605 N N . PRO A 1 82 ? 4.66 27.656 21.656 1 70.06 82 PRO A N 1
ATOM 606 C CA . PRO A 1 82 ? 4.637 28.781 22.609 1 70.06 82 PRO A CA 1
ATOM 607 C C . PRO A 1 82 ? 4.199 28.375 24 1 70.06 82 PRO A C 1
ATOM 609 O O . PRO A 1 82 ? 4.637 28.969 25 1 70.06 82 PRO A O 1
ATOM 612 N N . GLY A 1 83 ? 3.355 27.422 24.016 1 74.56 83 GLY A N 1
ATOM 613 C CA . GLY A 1 83 ? 2.844 27 25.312 1 74.56 83 GLY A CA 1
ATOM 614 C C . GLY A 1 83 ? 3.738 26 26.016 1 74.56 83 GLY A C 1
ATOM 615 O O . GLY A 1 83 ? 3.652 25.812 27.234 1 74.56 83 GLY A O 1
ATOM 616 N N . ASP A 1 84 ? 4.395 25.297 25.344 1 72.88 84 ASP A N 1
ATOM 617 C CA . ASP A 1 84 ? 5.336 24.297 25.875 1 72.88 84 ASP A CA 1
ATOM 618 C C . ASP A 1 84 ? 6.598 24.234 25.016 1 72.88 84 ASP A C 1
ATOM 620 O O . ASP A 1 84 ? 6.656 23.484 24.047 1 72.88 84 ASP A O 1
ATOM 624 N N . ARG A 1 85 ? 7.512 25.078 25.5 1 70.12 85 ARG A N 1
ATOM 625 C CA . ARG A 1 85 ? 8.727 25.281 24.719 1 70.12 85 ARG A CA 1
ATOM 626 C C . ARG A 1 85 ? 9.414 23.953 24.406 1 70.12 85 ARG A C 1
ATOM 628 O O . ARG A 1 85 ? 10.25 23.875 23.516 1 70.12 85 ARG A O 1
ATOM 635 N N . ARG A 1 86 ? 8.906 22.953 25.172 1 69.94 86 ARG A N 1
ATOM 636 C CA . ARG A 1 86 ? 9.539 21.656 24.969 1 69.94 86 ARG A CA 1
ATOM 637 C C . ARG A 1 86 ? 8.867 20.891 23.828 1 69.94 86 ARG A C 1
ATOM 639 O O . ARG A 1 86 ? 9.43 19.938 23.297 1 69.94 86 ARG A O 1
ATOM 646 N N . ARG A 1 87 ? 7.812 21.531 23.406 1 81.12 87 ARG A N 1
ATOM 647 C CA . ARG A 1 87 ? 7.078 20.844 22.344 1 81.12 87 ARG A CA 1
ATOM 648 C C . ARG A 1 87 ? 7.375 21.469 20.984 1 81.12 87 ARG A C 1
ATOM 650 O O . ARG A 1 87 ? 7.25 22.672 20.812 1 81.12 87 ARG A O 1
ATOM 657 N N . LYS A 1 88 ? 7.93 20.641 20.109 1 88.62 88 LYS A N 1
ATOM 658 C CA . LYS A 1 88 ? 8.266 21.094 18.766 1 88.62 88 LYS A CA 1
ATOM 659 C C . LYS A 1 88 ? 7.102 20.875 17.812 1 88.62 88 LYS A C 1
ATOM 661 O O . LYS A 1 88 ? 6.352 19.906 17.938 1 88.62 88 LYS A O 1
ATOM 666 N N . ARG A 1 89 ? 6.906 21.875 17 1 93.75 89 ARG A N 1
ATOM 667 C CA . ARG A 1 89 ? 5.887 21.797 15.961 1 93.75 89 ARG A CA 1
ATOM 668 C C . ARG A 1 89 ? 6.504 21.938 14.578 1 93.75 89 ARG A C 1
ATOM 670 O O . ARG A 1 89 ? 7.402 22.766 14.375 1 93.75 89 ARG A O 1
ATOM 677 N N . LEU A 1 90 ? 6.055 21.062 13.68 1 97 90 LEU A N 1
ATOM 678 C CA . LEU A 1 90 ? 6.539 21.047 12.305 1 97 90 LEU A CA 1
ATOM 679 C C . LEU A 1 90 ? 5.52 21.672 11.359 1 97 90 LEU A C 1
ATOM 681 O O . LEU A 1 90 ? 4.328 21.375 11.445 1 97 90 LEU A O 1
ATOM 685 N N . GLN A 1 91 ? 6.008 22.578 10.57 1 97.12 91 GLN A N 1
ATOM 686 C CA . GLN A 1 91 ? 5.156 23.219 9.57 1 97.12 91 GLN A CA 1
ATOM 687 C C . GLN A 1 91 ? 5.902 23.422 8.258 1 97.12 91 GLN A C 1
ATOM 689 O O . GLN A 1 91 ? 7.105 23.703 8.258 1 97.12 91 GLN A O 1
ATOM 694 N N . LEU A 1 92 ? 5.105 23.281 7.195 1 98 92 LEU A N 1
ATOM 695 C CA . LEU A 1 92 ? 5.707 23.594 5.898 1 98 92 LEU A CA 1
ATOM 696 C C . LEU A 1 92 ? 5.883 25.094 5.719 1 98 92 LEU A C 1
ATOM 698 O O . LEU A 1 92 ? 5.047 25.875 6.164 1 98 92 LEU A O 1
ATOM 702 N N . THR A 1 93 ? 6.973 25.469 5.07 1 98.25 93 THR A N 1
ATOM 703 C CA . THR A 1 93 ? 7.105 26.828 4.555 1 98.25 93 THR A CA 1
ATOM 704 C C . THR A 1 93 ? 6.191 27.047 3.35 1 98.25 93 THR A C 1
ATOM 706 O O . THR A 1 93 ? 5.613 26.094 2.828 1 98.25 93 THR A O 1
ATOM 709 N N . PRO A 1 94 ? 6.051 28.328 2.902 1 98.25 94 PRO A N 1
ATOM 710 C CA . PRO A 1 94 ? 5.324 28.547 1.651 1 98.25 94 PRO A CA 1
ATOM 711 C C . PRO A 1 94 ? 5.895 27.734 0.487 1 98.25 94 PRO A C 1
ATOM 713 O O . PRO A 1 94 ? 5.141 27.188 -0.319 1 98.25 94 PRO A O 1
ATOM 716 N N . LYS A 1 95 ? 7.234 27.641 0.492 1 98.44 95 LYS A N 1
ATOM 717 C CA . LYS A 1 95 ? 7.887 26.812 -0.513 1 98.44 95 LYS A CA 1
ATOM 718 C C . LYS A 1 95 ? 7.496 25.344 -0.347 1 98.44 95 LYS A C 1
ATOM 720 O O . LYS A 1 95 ? 7.219 24.656 -1.331 1 98.44 95 LYS A O 1
ATOM 725 N N . GLY A 1 96 ? 7.449 24.875 0.86 1 98.44 96 GLY A N 1
ATOM 726 C CA . GLY A 1 96 ? 7.039 23.516 1.163 1 98.44 96 GLY A CA 1
ATOM 727 C C . GLY A 1 96 ? 5.609 23.219 0.749 1 98.44 96 GLY A C 1
ATOM 728 O O . GLY A 1 96 ? 5.32 22.141 0.228 1 98.44 96 GLY A O 1
ATOM 729 N N . GLU A 1 97 ? 4.73 24.203 0.946 1 98.31 97 GLU A N 1
ATOM 730 C CA . GLU A 1 97 ? 3.34 24.047 0.528 1 98.31 97 GLU A CA 1
ATOM 731 C C . GLU A 1 97 ? 3.227 23.953 -0.992 1 98.31 97 GLU A C 1
ATOM 733 O O . GLU A 1 97 ? 2.406 23.203 -1.515 1 98.31 97 GLU A O 1
ATOM 738 N N . GLY A 1 98 ? 4.023 24.766 -1.649 1 98.38 98 GLY A N 1
ATOM 739 C CA . GLY A 1 98 ? 4.086 24.672 -3.1 1 98.38 98 GLY A CA 1
ATOM 740 C C . GLY A 1 98 ? 4.512 23.297 -3.586 1 98.38 98 GLY A C 1
ATOM 741 O O . GLY A 1 98 ? 3.93 22.766 -4.531 1 98.38 98 GLY A O 1
ATOM 742 N N . VAL A 1 99 ? 5.504 22.703 -2.869 1 98.5 99 VAL A N 1
ATOM 743 C CA . VAL A 1 99 ? 5.984 21.359 -3.219 1 98.5 99 VAL A CA 1
ATOM 744 C C . VAL A 1 99 ? 4.895 20.328 -2.93 1 98.5 99 VAL A C 1
ATOM 746 O O . VAL A 1 99 ? 4.699 19.391 -3.707 1 98.5 99 VAL A O 1
ATOM 749 N N . ALA A 1 100 ? 4.184 20.531 -1.846 1 98 100 ALA A N 1
ATOM 750 C CA . ALA A 1 100 ? 3.082 19.625 -1.52 1 98 100 ALA A CA 1
ATOM 751 C C . ALA A 1 100 ? 2.037 19.609 -2.633 1 98 100 ALA A C 1
ATOM 753 O O . ALA A 1 100 ? 1.551 18.547 -3.021 1 98 100 ALA A O 1
ATOM 754 N N . GLU A 1 101 ? 1.716 20.766 -3.146 1 97.75 101 GLU A N 1
ATOM 755 C CA . GLU A 1 101 ? 0.744 20.859 -4.23 1 97.75 101 GLU A CA 1
ATOM 756 C C . GLU A 1 101 ? 1.264 20.203 -5.504 1 97.75 101 GLU A C 1
ATOM 758 O O . GLU A 1 101 ? 0.512 19.531 -6.211 1 97.75 101 GLU A O 1
ATOM 763 N N . ALA A 1 102 ? 2.555 20.375 -5.715 1 98.19 102 ALA A N 1
ATOM 764 C CA . ALA A 1 102 ? 3.176 19.828 -6.918 1 98.19 102 ALA A CA 1
ATOM 765 C C . ALA A 1 102 ? 3.264 18.312 -6.84 1 98.19 102 ALA A C 1
ATOM 767 O O . ALA A 1 102 ? 3.393 17.641 -7.863 1 98.19 102 ALA A O 1
ATOM 768 N N . LEU A 1 103 ? 3.184 17.734 -5.605 1 97.75 103 LEU A N 1
ATOM 769 C CA . LEU A 1 103 ? 3.289 16.297 -5.398 1 97.75 103 LEU A CA 1
ATOM 770 C C . LEU A 1 103 ? 1.941 15.609 -5.617 1 97.75 103 LEU A C 1
ATOM 772 O O . LEU A 1 103 ? 1.887 14.422 -5.949 1 97.75 103 LEU A O 1
ATOM 776 N N . ARG A 1 104 ? 0.856 16.281 -5.523 1 94.81 104 ARG A N 1
ATOM 777 C CA . ARG A 1 104 ? -0.484 15.719 -5.418 1 94.81 104 ARG A CA 1
ATOM 778 C C . ARG A 1 104 ? -0.836 14.906 -6.66 1 94.81 104 ARG A C 1
ATOM 780 O O . ARG A 1 104 ? -1.438 13.836 -6.562 1 94.81 104 ARG A O 1
ATOM 787 N N . PRO A 1 105 ? -0.379 15.312 -7.848 1 96.25 105 PRO A N 1
ATOM 788 C CA . PRO A 1 105 ? -0.778 14.602 -9.062 1 96.25 105 PRO A CA 1
ATOM 789 C C . PRO A 1 105 ? -0.195 13.188 -9.141 1 96.25 105 PRO A C 1
ATOM 791 O O . PRO A 1 105 ? -0.569 12.414 -10.023 1 96.25 105 PRO A O 1
ATOM 794 N N . TYR A 1 106 ? 0.646 12.82 -8.148 1 95.94 106 TYR A N 1
ATOM 795 C CA . TYR A 1 106 ? 1.206 11.477 -8.203 1 95.94 106 TYR A CA 1
ATOM 796 C C . TYR A 1 106 ? 0.11 10.422 -8.086 1 95.94 106 TYR A C 1
ATOM 798 O O . TYR A 1 106 ? 0.289 9.281 -8.516 1 95.94 106 TYR A O 1
ATOM 806 N N . ARG A 1 107 ? -1.023 10.828 -7.531 1 95.38 107 ARG A N 1
ATOM 807 C CA . ARG A 1 107 ? -2.119 9.898 -7.258 1 95.38 107 ARG A CA 1
ATOM 808 C C . ARG A 1 107 ? -3.037 9.766 -8.469 1 95.38 107 ARG A C 1
ATOM 810 O O . ARG A 1 107 ? -3.949 8.938 -8.469 1 95.38 107 ARG A O 1
ATOM 817 N N . ALA A 1 108 ? -2.807 10.5 -9.547 1 96.88 108 ALA A N 1
ATOM 818 C CA . ALA A 1 108 ? -3.729 10.578 -10.68 1 96.88 108 ALA A CA 1
ATOM 819 C C . ALA A 1 108 ? -3.994 9.195 -11.266 1 96.88 108 ALA A C 1
ATOM 821 O O . ALA A 1 108 ? -5.145 8.836 -11.523 1 96.88 108 ALA A O 1
ATOM 822 N N . PRO A 1 109 ? -2.959 8.359 -11.406 1 97.25 109 PRO A N 1
ATOM 823 C CA . PRO A 1 109 ? -3.238 7.031 -11.953 1 97.25 109 PRO A CA 1
ATOM 824 C C . PRO A 1 109 ? -4.129 6.195 -11.039 1 97.25 109 PRO A C 1
ATOM 826 O O . PRO A 1 109 ? -4.988 5.453 -11.523 1 97.25 109 PRO A O 1
ATOM 829 N N . LEU A 1 110 ? -3.943 6.328 -9.727 1 96.88 110 LEU A N 1
ATOM 830 C CA . LEU A 1 110 ? -4.762 5.594 -8.766 1 96.88 110 LEU A CA 1
ATOM 831 C C . LEU A 1 110 ? -6.203 6.09 -8.789 1 96.88 110 LEU A C 1
ATOM 833 O O . LEU A 1 110 ? -7.141 5.293 -8.727 1 96.88 110 LEU A O 1
ATOM 837 N N . GLU A 1 111 ? -6.344 7.43 -8.914 1 96.75 111 GLU A N 1
ATOM 838 C CA . GLU A 1 111 ? -7.676 8.016 -9.023 1 96.75 111 GLU A CA 1
ATOM 839 C C . GLU A 1 111 ? -8.398 7.523 -10.273 1 96.75 111 GLU A C 1
ATOM 841 O O . GLU A 1 111 ? -9.586 7.203 -10.227 1 96.75 111 GLU A O 1
ATOM 846 N N . GLY A 1 112 ? -7.648 7.48 -11.367 1 96.56 112 GLY A N 1
ATOM 847 C CA . GLY A 1 112 ? -8.211 6.949 -12.602 1 96.56 112 GLY A CA 1
ATOM 848 C C . GLY A 1 112 ? -8.641 5.5 -12.477 1 96.56 112 GLY A C 1
ATOM 849 O O . GLY A 1 112 ? -9.727 5.129 -12.93 1 96.56 112 GLY A O 1
ATOM 850 N N . ALA A 1 113 ? -7.84 4.68 -11.852 1 97.06 113 ALA A N 1
ATOM 851 C CA . ALA A 1 113 ? -8.148 3.264 -11.672 1 97.06 113 ALA A CA 1
ATOM 852 C C . ALA A 1 113 ? -9.352 3.072 -10.758 1 97.06 113 ALA A C 1
ATOM 854 O O . ALA A 1 113 ? -10.172 2.184 -10.984 1 97.06 113 ALA A O 1
ATOM 855 N N . LEU A 1 114 ? -9.453 3.877 -9.758 1 97 114 LEU A N 1
ATOM 856 C CA . LEU A 1 114 ? -10.531 3.764 -8.781 1 97 114 LEU A CA 1
ATOM 857 C C . LEU A 1 114 ? -11.891 3.99 -9.438 1 97 114 LEU A C 1
ATOM 859 O O . LEU A 1 114 ? -12.891 3.398 -9.023 1 97 114 LEU A O 1
ATOM 863 N N . ARG A 1 115 ? -11.898 4.809 -10.477 1 94.12 115 ARG A N 1
ATOM 864 C CA . ARG A 1 115 ? -13.141 5.102 -11.18 1 94.12 115 ARG A CA 1
ATOM 865 C C . ARG A 1 115 ? -13.695 3.852 -11.859 1 94.12 115 ARG A C 1
ATOM 867 O O . ARG A 1 115 ? -14.891 3.764 -12.133 1 94.12 115 ARG A O 1
ATOM 874 N N . GLY A 1 116 ? -12.836 2.869 -12.102 1 92.81 116 GLY A N 1
ATOM 875 C CA . GLY A 1 116 ? -13.242 1.645 -12.773 1 92.81 116 GLY A CA 1
ATOM 876 C C . GLY A 1 116 ? -13.641 0.542 -11.812 1 92.81 116 GLY A C 1
ATOM 877 O O . GLY A 1 116 ? -14.039 -0.545 -12.234 1 92.81 116 GLY A O 1
ATOM 878 N N . VAL A 1 117 ? -13.617 0.808 -10.539 1 95.88 117 VAL A N 1
ATOM 879 C CA . VAL A 1 117 ? -13.969 -0.196 -9.539 1 95.88 117 VAL A CA 1
ATOM 880 C C . VAL A 1 117 ? -15.492 -0.311 -9.445 1 95.88 117 VAL A C 1
ATOM 882 O O . VAL A 1 117 ? -16.172 0.666 -9.125 1 95.88 117 VAL A O 1
ATOM 885 N N . PRO A 1 118 ? -16.031 -1.488 -9.641 1 92.5 118 PRO A N 1
ATOM 886 C CA . PRO A 1 118 ? -17.484 -1.634 -9.711 1 92.5 118 PRO A CA 1
ATOM 887 C C . PRO A 1 118 ? -18.156 -1.566 -8.336 1 92.5 118 PRO A C 1
ATOM 889 O O . PRO A 1 118 ? -19.312 -1.177 -8.227 1 92.5 118 PRO A O 1
ATOM 892 N N . ASP A 1 119 ? -17.484 -1.983 -7.324 1 93.06 119 ASP A N 1
ATOM 893 C CA . ASP A 1 119 ? -18.016 -2.037 -5.969 1 93.06 119 ASP A CA 1
ATOM 894 C C . ASP A 1 119 ? -17.125 -1.279 -4.988 1 93.06 119 ASP A C 1
ATOM 896 O O . ASP A 1 119 ? -16.438 -1.89 -4.168 1 93.06 119 ASP A O 1
ATOM 900 N N . LEU A 1 120 ? -17.312 0.047 -5.023 1 95.81 120 LEU A N 1
ATOM 901 C CA . LEU A 1 120 ? -16.5 0.894 -4.16 1 95.81 120 LEU A CA 1
ATOM 902 C C . LEU A 1 120 ? -16.828 0.647 -2.691 1 95.81 120 LEU A C 1
ATOM 904 O O . LEU A 1 120 ? -15.945 0.697 -1.835 1 95.81 120 LEU A O 1
ATOM 908 N N . GLU A 1 121 ? -18.094 0.368 -2.465 1 95.44 121 GLU A N 1
ATOM 909 C CA . GLU A 1 121 ? -18.5 0.116 -1.089 1 95.44 121 GLU A CA 1
ATOM 910 C C . GLU A 1 121 ? -17.797 -1.102 -0.511 1 95.44 121 GLU A C 1
ATOM 912 O O . GLU A 1 121 ? -17.297 -1.06 0.616 1 95.44 121 GLU A O 1
ATOM 917 N N . GLY A 1 122 ? -17.734 -2.172 -1.229 1 95.31 122 GLY A N 1
ATOM 918 C CA . GLY A 1 122 ? -17.031 -3.363 -0.79 1 95.31 122 GLY A CA 1
ATOM 919 C C . GLY A 1 122 ? -15.547 -3.133 -0.576 1 95.31 122 GLY A C 1
ATOM 920 O O . GLY A 1 122 ? -14.969 -3.621 0.399 1 95.31 122 GLY A O 1
ATOM 921 N N . LEU A 1 123 ? -14.961 -2.359 -1.499 1 97.12 123 LEU A N 1
ATOM 922 C CA . LEU A 1 123 ? -13.539 -2.033 -1.372 1 97.12 123 LEU A CA 1
ATOM 923 C C . LEU A 1 123 ? -13.289 -1.206 -0.116 1 97.12 123 LEU A C 1
ATOM 925 O O . LEU A 1 123 ? -12.438 -1.561 0.702 1 97.12 123 LEU A O 1
ATOM 929 N N . TRP A 1 124 ? -14.094 -0.17 0.036 1 96.94 124 TRP A N 1
ATOM 930 C CA . TRP A 1 124 ? -13.953 0.717 1.186 1 96.94 124 TRP A CA 1
ATOM 931 C C . TRP A 1 124 ? -14.156 -0.046 2.49 1 96.94 124 TRP A C 1
ATOM 933 O O . TRP A 1 124 ? -13.344 0.064 3.412 1 96.94 124 TRP A O 1
ATOM 943 N N . THR A 1 125 ? -15.203 -0.846 2.539 1 95.88 125 THR A N 1
ATOM 944 C CA . THR A 1 125 ? -15.523 -1.572 3.764 1 95.88 125 THR A CA 1
ATOM 945 C C . THR A 1 125 ? -14.406 -2.551 4.117 1 95.88 125 THR A C 1
ATOM 947 O O . THR A 1 125 ? -14.008 -2.656 5.281 1 95.88 125 THR A O 1
ATOM 950 N N . GLY A 1 126 ? -13.898 -3.232 3.131 1 97 126 GLY A N 1
ATOM 951 C CA . GLY A 1 126 ? -12.797 -4.148 3.357 1 97 126 GLY A CA 1
ATOM 952 C C . GLY A 1 126 ? -11.547 -3.461 3.871 1 97 126 GLY A C 1
ATOM 953 O O . GLY A 1 126 ? -10.938 -3.914 4.844 1 97 126 GLY A O 1
ATOM 954 N N . LEU A 1 127 ? -11.156 -2.359 3.236 1 97.62 127 LEU A N 1
ATOM 955 C CA . LEU A 1 127 ? -9.969 -1.608 3.639 1 97.62 127 LEU A CA 1
ATOM 956 C C . LEU A 1 127 ? -10.133 -1.043 5.047 1 97.62 127 LEU A C 1
ATOM 958 O O . LEU A 1 127 ? -9.195 -1.07 5.844 1 97.62 127 LEU A O 1
ATOM 962 N N . ALA A 1 128 ? -11.352 -0.546 5.316 1 97.5 128 ALA A N 1
ATOM 963 C CA . ALA A 1 128 ? -11.625 0.045 6.625 1 97.5 128 ALA A CA 1
ATOM 964 C C . ALA A 1 128 ? -11.492 -0.995 7.734 1 97.5 128 ALA A C 1
ATOM 966 O O . ALA A 1 128 ? -10.922 -0.717 8.789 1 97.5 128 ALA A O 1
ATOM 967 N N . HIS A 1 129 ? -11.969 -2.178 7.508 1 97.06 129 HIS A N 1
ATOM 968 C CA . HIS A 1 129 ? -11.875 -3.232 8.508 1 97.06 129 HIS A CA 1
ATOM 969 C C . HIS A 1 129 ? -10.43 -3.713 8.664 1 97.06 129 HIS A C 1
ATOM 971 O O . HIS A 1 129 ? -10 -4.055 9.773 1 97.06 129 HIS A O 1
ATOM 977 N N . LEU A 1 130 ? -9.711 -3.766 7.539 1 97.31 130 LEU A N 1
ATOM 978 C CA . LEU A 1 130 ? -8.289 -4.082 7.621 1 97.31 130 LEU A CA 1
ATOM 979 C C . LEU A 1 130 ? -7.555 -3.066 8.492 1 97.31 130 LEU A C 1
ATOM 981 O O . LEU A 1 130 ? -6.785 -3.443 9.375 1 97.31 130 LEU A O 1
ATOM 985 N N . ALA A 1 131 ? -7.816 -1.801 8.227 1 97.19 131 ALA A N 1
ATOM 986 C CA . ALA A 1 131 ? -7.195 -0.726 9 1 97.19 131 ALA A CA 1
ATOM 987 C C . ALA A 1 131 ? -7.57 -0.823 10.477 1 97.19 131 ALA A C 1
ATOM 989 O O . ALA A 1 131 ? -6.707 -0.703 11.352 1 97.19 131 ALA A O 1
ATOM 990 N N . ALA A 1 132 ? -8.852 -1.127 10.758 1 97.38 132 ALA A N 1
ATOM 991 C CA . ALA A 1 132 ? -9.312 -1.263 12.141 1 97.38 132 ALA A CA 1
ATOM 992 C C . ALA A 1 132 ? -8.57 -2.389 12.852 1 97.38 132 ALA A C 1
ATOM 994 O O . ALA A 1 132 ? -8.195 -2.252 14.016 1 97.38 132 ALA A O 1
ATOM 995 N N . GLY A 1 133 ? -8.375 -3.484 12.148 1 97 133 GLY A N 1
ATOM 996 C CA . GLY A 1 133 ? -7.629 -4.594 12.719 1 97 133 GLY A CA 1
ATOM 997 C C . GLY A 1 133 ? -6.191 -4.246 13.039 1 97 133 GLY A C 1
ATOM 998 O O . GLY A 1 133 ? -5.668 -4.641 14.086 1 97 133 GLY A O 1
ATOM 999 N N . LEU A 1 134 ? -5.562 -3.492 12.148 1 96.75 134 LEU A N 1
ATOM 1000 C CA . LEU A 1 134 ? -4.172 -3.115 12.359 1 96.75 134 LEU A CA 1
ATOM 1001 C C . LEU A 1 134 ? -4.051 -2.082 13.477 1 96.75 134 LEU A C 1
ATOM 1003 O O . LEU A 1 134 ? -3.068 -2.076 14.219 1 96.75 134 LEU A O 1
ATOM 1007 N N . ILE A 1 135 ? -5.043 -1.208 13.57 1 96 135 ILE A N 1
ATOM 1008 C CA . ILE A 1 135 ? -5.07 -0.246 14.664 1 96 135 ILE A CA 1
ATOM 1009 C C . ILE A 1 135 ? -5.219 -0.982 15.992 1 96 135 ILE A C 1
ATOM 1011 O O . ILE A 1 135 ? -4.504 -0.69 16.953 1 96 135 ILE A O 1
ATOM 1015 N N . ALA A 1 136 ? -6.07 -2.014 16.062 1 95.56 136 ALA A N 1
ATOM 1016 C CA . ALA A 1 136 ? -6.289 -2.803 17.281 1 95.56 136 ALA A CA 1
ATOM 1017 C C . ALA A 1 136 ? -5.016 -3.533 17.703 1 95.56 136 ALA A C 1
ATOM 1019 O O . ALA A 1 136 ? -4.781 -3.754 18.891 1 95.56 136 ALA A O 1
ATOM 1020 N N . GLN A 1 137 ? -4.199 -3.82 16.734 1 95.5 137 GLN A N 1
ATOM 1021 C CA . GLN A 1 137 ? -2.957 -4.543 17 1 95.5 137 GLN A CA 1
ATOM 1022 C C . GLN A 1 137 ? -1.824 -3.582 17.359 1 95.5 137 GLN A C 1
ATOM 1024 O O . GLN A 1 137 ? -0.706 -4.012 17.641 1 95.5 137 GLN A O 1
ATOM 1029 N N . GLY A 1 138 ? -2.025 -2.256 17.234 1 93.38 138 GLY A N 1
ATOM 1030 C CA . GLY A 1 138 ? -1.01 -1.264 17.562 1 93.38 138 GLY A CA 1
ATOM 1031 C C . GLY A 1 138 ? -0.02 -1.041 16.422 1 93.38 138 GLY A C 1
ATOM 1032 O O . GLY A 1 138 ? 1.033 -0.433 16.625 1 93.38 138 GLY A O 1
ATOM 1033 N N . VAL A 1 139 ? -0.364 -1.55 15.266 1 94.38 139 VAL A N 1
ATOM 1034 C CA . VAL A 1 139 ? 0.513 -1.409 14.102 1 94.38 139 VAL A CA 1
ATOM 1035 C C . VAL A 1 139 ? 0.303 -0.04 13.461 1 94.38 139 VAL A C 1
ATOM 1037 O O . VAL A 1 139 ? 1.268 0.63 13.086 1 94.38 139 VAL A O 1
ATOM 1040 N N . MET A 1 140 ? -0.959 0.352 13.336 1 93.81 140 MET A N 1
ATOM 1041 C CA . MET A 1 140 ? -1.318 1.647 12.766 1 93.81 140 MET A CA 1
ATOM 1042 C C . MET A 1 140 ? -1.82 2.598 13.844 1 93.81 140 MET A C 1
ATOM 1044 O O . MET A 1 140 ? -2.471 2.17 14.805 1 93.81 140 MET A O 1
ATOM 1048 N N . ALA A 1 141 ? -1.555 3.852 13.672 1 91.31 141 ALA A N 1
ATOM 1049 C CA . ALA A 1 141 ? -2.088 4.867 14.578 1 91.31 141 ALA A CA 1
ATOM 1050 C C . ALA A 1 141 ? -3.58 5.082 14.336 1 91.31 141 ALA A C 1
ATOM 1052 O O . ALA A 1 141 ? -4.094 4.785 13.258 1 91.31 141 ALA A O 1
ATOM 1053 N N . GLU A 1 142 ? -4.164 5.594 15.383 1 91.88 142 GLU A N 1
ATOM 1054 C CA . GLU A 1 142 ? -5.555 6.004 15.211 1 91.88 142 GLU A CA 1
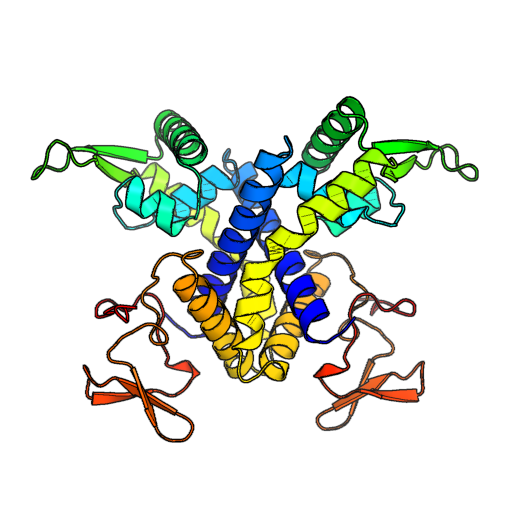ATOM 1055 C C . GLU A 1 142 ? -5.695 7.039 14.102 1 91.88 142 GLU A C 1
ATOM 1057 O O . GLU A 1 142 ? -4.871 7.949 13.984 1 91.88 142 GLU A O 1
ATOM 1062 N N . THR A 1 143 ? -6.742 6.859 13.273 1 90.62 143 THR A N 1
ATOM 1063 C CA . THR A 1 143 ? -6.867 7.734 12.109 1 90.62 143 THR A CA 1
ATOM 1064 C C . THR A 1 143 ? -8.258 8.359 12.055 1 90.62 143 THR A C 1
ATOM 1066 O O . THR A 1 143 ? -8.711 8.781 10.984 1 90.62 143 THR A O 1
ATOM 1069 N N . GLY A 1 144 ? -8.961 8.281 13.156 1 94.31 144 GLY A N 1
ATOM 1070 C CA . GLY A 1 144 ? -10.297 8.852 13.18 1 94.31 144 GLY A CA 1
ATOM 1071 C C . GLY A 1 144 ? -11.312 8.008 12.445 1 94.31 144 GLY A C 1
ATOM 1072 O O . GLY A 1 144 ? -12.258 8.539 11.852 1 94.31 144 GLY A O 1
ATOM 1073 N N . LEU A 1 145 ? -11.102 6.754 12.453 1 96.75 145 LEU A N 1
ATOM 1074 C CA . LEU A 1 145 ? -11.969 5.805 11.766 1 96.75 145 LEU A CA 1
ATOM 1075 C C . LEU A 1 145 ? -13.195 5.465 12.609 1 96.75 145 LEU A C 1
ATOM 1077 O O . LEU A 1 145 ? -13.062 5.141 13.797 1 96.75 145 LEU A O 1
ATOM 1081 N N . CYS A 1 146 ? -14.375 5.516 11.984 1 97.69 146 CYS A N 1
ATOM 1082 C CA . CYS A 1 146 ? -15.586 5.164 12.711 1 97.69 146 CYS A CA 1
ATOM 1083 C C . CYS A 1 146 ? -15.477 3.773 13.328 1 97.69 146 CYS A C 1
ATOM 1085 O O . CYS A 1 146 ? -15.922 3.553 14.453 1 97.69 146 CYS A O 1
ATOM 1087 N N . LEU A 1 147 ? -14.875 2.84 12.68 1 96.81 147 LEU A N 1
ATOM 1088 C CA . LEU A 1 147 ? -14.852 1.44 13.094 1 96.81 147 LEU A CA 1
ATOM 1089 C C . LEU A 1 147 ? -14.062 1.266 14.383 1 96.81 147 LEU A C 1
ATOM 1091 O O . LEU A 1 147 ? -14.156 0.226 15.039 1 96.81 147 LEU A O 1
ATOM 1095 N N . THR A 1 148 ? -13.281 2.271 14.695 1 97.12 148 THR A N 1
ATOM 1096 C CA . THR A 1 148 ? -12.5 2.188 15.922 1 97.12 148 THR A CA 1
ATOM 1097 C C . THR A 1 148 ? -12.977 3.229 16.938 1 97.12 148 THR A C 1
ATOM 1099 O O . THR A 1 148 ? -12.242 3.564 17.875 1 97.12 148 THR A O 1
ATOM 1102 N N . CYS A 1 149 ? -14.094 3.76 16.688 1 98 149 CYS A N 1
ATOM 1103 C CA . CYS A 1 149 ? -14.656 4.82 17.516 1 98 149 CYS A CA 1
ATOM 1104 C C . CYS A 1 149 ? -15.633 4.254 18.547 1 98 149 CYS A C 1
ATOM 1106 O O . CYS A 1 149 ? -16.469 3.402 18.203 1 98 149 CYS A O 1
ATOM 1108 N N . ARG A 1 150 ? -15.648 4.691 19.766 1 97.44 150 ARG A N 1
ATOM 1109 C CA . ARG A 1 150 ? -16.516 4.18 20.828 1 97.44 150 ARG A CA 1
ATOM 1110 C C . ARG A 1 150 ? -17.969 4.562 20.578 1 97.44 150 ARG A C 1
ATOM 1112 O O . ARG A 1 150 ? -18.875 3.994 21.188 1 97.44 150 ARG A O 1
ATOM 1119 N N . HIS A 1 151 ? -18.156 5.508 19.719 1 97.62 151 HIS A N 1
ATOM 1120 C CA . HIS A 1 151 ? -19.5 5.988 19.453 1 97.62 151 HIS A CA 1
ATOM 1121 C C . HIS A 1 151 ? -20.172 5.164 18.375 1 97.62 151 HIS A C 1
ATOM 1123 O O . HIS A 1 151 ? -21.359 5.352 18.094 1 97.62 151 HIS A O 1
ATOM 1129 N N . LEU A 1 152 ? -19.422 4.297 17.656 1 97.5 152 LEU A N 1
ATOM 1130 C CA . LEU A 1 152 ? -20.031 3.537 16.578 1 97.5 152 LEU A CA 1
ATOM 1131 C C . LEU A 1 152 ? -20.859 2.377 17.125 1 97.5 152 LEU A C 1
ATOM 1133 O O . LEU A 1 152 ? -20.375 1.598 17.938 1 97.5 152 LEU A O 1
ATOM 1137 N N . VAL A 1 153 ? -22.062 2.26 16.734 1 96.44 153 VAL A N 1
ATOM 1138 C CA . VAL A 1 153 ? -22.953 1.167 17.094 1 96.44 153 VAL A CA 1
ATOM 1139 C C . VAL A 1 153 ? -23.391 0.421 15.844 1 96.44 153 VAL A C 1
ATOM 1141 O O . VAL A 1 153 ? -23.703 1.041 14.82 1 96.44 153 VAL A O 1
ATOM 1144 N N . ARG A 1 154 ? -23.328 -0.857 15.891 1 92.31 154 ARG A N 1
ATOM 1145 C CA . ARG A 1 154 ? -23.859 -1.643 14.773 1 92.31 154 ARG A CA 1
ATOM 1146 C C . ARG A 1 154 ? -25.375 -1.782 14.875 1 92.31 154 ARG A C 1
ATOM 1148 O O . ARG A 1 154 ? -25.906 -2.053 15.945 1 92.31 154 ARG A O 1
ATOM 1155 N N . GLU A 1 155 ? -26.031 -1.543 13.828 1 90.31 155 GLU A N 1
ATOM 1156 C CA . GLU A 1 155 ? -27.484 -1.658 13.734 1 90.31 155 GLU A CA 1
ATOM 1157 C C . GLU A 1 155 ? -27.906 -2.387 12.461 1 90.31 155 GLU A C 1
ATOM 1159 O O . GLU A 1 155 ? -27.906 -1.801 11.375 1 90.31 155 GLU A O 1
ATOM 1164 N N . GLY A 1 156 ? -28.406 -3.664 12.594 1 83.25 156 GLY A N 1
ATOM 1165 C CA . GLY A 1 156 ? -28.75 -4.438 11.406 1 83.25 156 GLY A CA 1
ATOM 1166 C C . GLY A 1 156 ? -27.578 -4.602 10.445 1 83.25 156 GLY A C 1
ATOM 1167 O O . GLY A 1 156 ? -26.531 -5.133 10.82 1 83.25 156 GLY A O 1
ATOM 1168 N N . ARG A 1 157 ? -27.844 -4.059 9.195 1 79.62 157 ARG A N 1
ATOM 1169 C CA . ARG A 1 157 ? -26.797 -4.18 8.18 1 79.62 157 ARG A CA 1
ATOM 1170 C C . ARG A 1 157 ? -25.969 -2.906 8.094 1 79.62 157 ARG A C 1
ATOM 1172 O O . ARG A 1 157 ? -25.047 -2.812 7.277 1 79.62 157 ARG A O 1
ATOM 1179 N N . GLY A 1 158 ? -26.328 -2.025 9.078 1 89.19 158 GLY A N 1
ATOM 1180 C CA . GLY A 1 158 ? -25.641 -0.745 9.023 1 89.19 158 GLY A CA 1
ATOM 1181 C C . GLY A 1 158 ? -25.031 -0.341 10.352 1 89.19 158 GLY A C 1
ATOM 1182 O O . GLY A 1 158 ? -24.609 -1.196 11.133 1 89.19 158 GLY A O 1
ATOM 1183 N N . TYR A 1 159 ? -24.734 0.969 10.438 1 96.06 159 TYR A N 1
ATOM 1184 C CA . TYR A 1 159 ? -24.109 1.552 11.617 1 96.06 159 TYR A CA 1
ATOM 1185 C C . TYR A 1 159 ? -24.844 2.809 12.062 1 96.06 159 TYR A C 1
ATOM 1187 O O . TYR A 1 159 ? -25.672 3.346 11.32 1 96.06 159 TYR A O 1
ATOM 1195 N N . ARG A 1 160 ? -24.609 3.148 13.281 1 97.75 160 ARG A N 1
ATOM 1196 C CA . ARG A 1 160 ? -25.109 4.41 13.828 1 97.75 160 ARG A CA 1
ATOM 1197 C C . ARG A 1 160 ? -24.016 5.102 14.656 1 97.75 160 ARG A C 1
ATOM 1199 O O . ARG A 1 160 ? -23.297 4.453 15.406 1 97.75 160 ARG A O 1
ATOM 1206 N N . CYS A 1 161 ? -23.875 6.375 14.414 1 98.06 161 CYS A N 1
ATOM 1207 C CA . CYS A 1 161 ? -23.031 7.164 15.312 1 98.06 161 CYS A CA 1
ATOM 1208 C C . CYS A 1 161 ? -23.828 7.641 16.516 1 98.06 161 CYS A C 1
ATOM 1210 O O . CYS A 1 161 ? -24.703 8.5 16.391 1 98.06 161 CYS A O 1
ATOM 1212 N N . ALA A 1 162 ? -23.531 7.164 17.688 1 97.75 162 ALA A N 1
ATOM 1213 C CA . ALA A 1 162 ? -24.266 7.484 18.906 1 97.75 162 ALA A CA 1
ATOM 1214 C C . ALA A 1 162 ? -24.062 8.945 19.297 1 97.75 162 ALA A C 1
ATOM 1216 O O . ALA A 1 162 ? -24.953 9.562 19.891 1 97.75 162 ALA A O 1
ATOM 1217 N N . LEU A 1 163 ? -22.922 9.508 18.953 1 97.75 163 LEU A N 1
ATOM 1218 C CA . LEU A 1 163 ? -22.641 10.898 19.297 1 97.75 163 LEU A CA 1
ATOM 1219 C C . LEU A 1 163 ? -23.531 11.836 18.5 1 97.75 163 LEU A C 1
ATOM 1221 O O . LEU A 1 163 ? -24.172 12.734 19.078 1 97.75 163 LEU A O 1
ATOM 1225 N N . LEU A 1 164 ? -23.594 11.633 17.234 1 97.62 164 LEU A N 1
ATOM 1226 C CA . LEU A 1 164 ? -24.359 12.531 16.359 1 97.62 164 LEU A CA 1
ATOM 1227 C C . LEU A 1 164 ? -25.812 12.07 16.25 1 97.62 164 LEU A C 1
ATOM 1229 O O . LEU A 1 164 ? -26.672 12.828 15.781 1 97.62 164 LEU A O 1
ATOM 1233 N N . GLY A 1 165 ? -26.094 10.789 16.594 1 97 165 GLY A N 1
ATOM 1234 C CA . GLY A 1 165 ? -27.438 10.227 16.531 1 97 165 GLY A CA 1
ATOM 1235 C C . GLY A 1 165 ? -27.906 9.938 15.125 1 97 165 GLY A C 1
ATOM 1236 O O . GLY A 1 165 ? -29.109 10.031 14.828 1 97 165 GLY A O 1
ATOM 1237 N N . VAL A 1 166 ? -27.062 9.602 14.203 1 97.19 166 VAL A N 1
ATOM 1238 C CA . VAL A 1 166 ? -27.438 9.43 12.805 1 97.19 166 VAL A CA 1
ATOM 1239 C C . VAL A 1 166 ? -27.031 8.039 12.328 1 97.19 166 VAL A C 1
ATOM 1241 O O . VAL A 1 166 ? -26.016 7.492 12.781 1 97.19 166 VAL A O 1
ATOM 1244 N N . PRO A 1 167 ? -27.844 7.465 11.453 1 96.38 167 PRO A N 1
ATOM 1245 C CA . PRO A 1 167 ? -27.406 6.223 10.812 1 96.38 167 PRO A CA 1
ATOM 1246 C C . PRO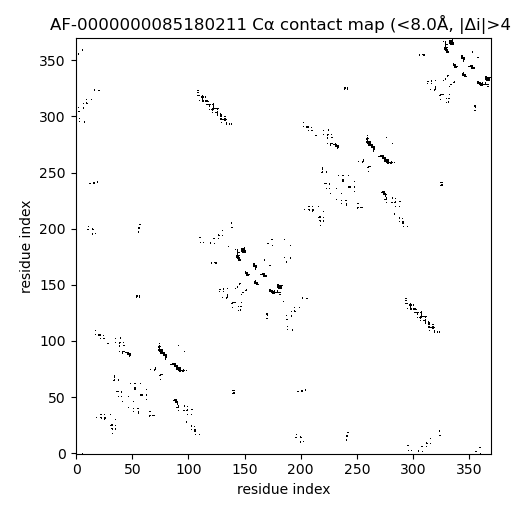 A 1 167 ? -26.281 6.445 9.812 1 96.38 167 PRO A C 1
ATOM 1248 O O . PRO A 1 167 ? -26.188 7.512 9.195 1 96.38 167 PRO A O 1
ATOM 1251 N N . LEU A 1 168 ? -25.375 5.484 9.68 1 95.81 168 LEU A N 1
ATOM 1252 C CA . LEU A 1 168 ? -24.281 5.504 8.727 1 95.81 168 LEU A CA 1
ATOM 1253 C C . LEU A 1 168 ? -24.312 4.27 7.828 1 95.81 168 LEU A C 1
ATOM 1255 O O . LEU A 1 168 ? -24.203 3.143 8.32 1 95.81 168 LEU A O 1
ATOM 1259 N N . ALA A 1 169 ? -24.547 4.531 6.559 1 94.06 169 ALA A N 1
ATOM 1260 C CA . ALA A 1 169 ? -24.297 3.453 5.605 1 94.06 169 ALA A CA 1
ATOM 1261 C C . ALA A 1 169 ? -22.797 3.133 5.531 1 94.06 169 ALA A C 1
ATOM 1263 O O . ALA A 1 169 ? -21.969 3.936 5.949 1 94.06 169 ALA A O 1
ATOM 1264 N N . PRO A 1 170 ? -22.469 1.997 5.035 1 92.62 170 PRO A N 1
ATOM 1265 C CA . PRO A 1 170 ? -21.047 1.618 4.992 1 92.62 170 PRO A CA 1
ATOM 1266 C C . PRO A 1 170 ? -20.172 2.674 4.316 1 92.62 170 PRO A C 1
ATOM 1268 O O . PRO A 1 170 ? -19.094 3 4.82 1 92.62 170 PRO A O 1
ATOM 1271 N N . LEU A 1 171 ? -20.641 3.312 3.268 1 93.44 171 LEU A N 1
ATOM 1272 C CA . LEU A 1 171 ? -19.859 4.297 2.535 1 93.44 171 LEU A CA 1
ATOM 1273 C C . LEU A 1 171 ? -19.812 5.625 3.283 1 93.44 171 LEU A C 1
ATOM 1275 O O . LEU A 1 171 ? -19.031 6.516 2.932 1 93.44 171 LEU A O 1
ATOM 1279 N N . GLU A 1 172 ? -20.562 5.668 4.383 1 94.25 172 GLU A N 1
ATOM 1280 C CA . GLU A 1 172 ? -20.609 6.91 5.148 1 94.25 172 GLU A CA 1
ATOM 1281 C C . GLU A 1 172 ? -19.703 6.836 6.375 1 94.25 172 GLU A C 1
ATOM 1283 O O . GLU A 1 172 ? -19.5 7.836 7.07 1 94.25 172 GLU A O 1
ATOM 1288 N N . LEU A 1 173 ? -19.141 5.648 6.652 1 95.88 173 LEU A N 1
ATOM 1289 C CA . LEU A 1 173 ? -18.125 5.559 7.703 1 95.88 173 LEU A CA 1
ATOM 1290 C C . LEU A 1 173 ? -16.984 6.527 7.438 1 95.88 173 LEU A C 1
ATOM 1292 O O . LEU A 1 173 ? -16.516 6.656 6.301 1 95.88 173 LEU A O 1
ATOM 1296 N N . ARG A 1 174 ? -16.562 7.145 8.438 1 94.56 174 ARG A N 1
ATOM 1297 C CA . ARG A 1 174 ? -15.625 8.242 8.258 1 94.56 174 ARG A CA 1
ATOM 1298 C C . ARG A 1 174 ? -14.188 7.773 8.469 1 94.56 174 ARG A C 1
ATOM 1300 O O . ARG A 1 174 ? -13.961 6.711 9.055 1 94.56 174 ARG A O 1
ATOM 1307 N N . LEU A 1 175 ? -13.336 8.523 7.91 1 94.56 175 LEU A N 1
ATOM 1308 C CA . LEU A 1 175 ? -11.906 8.602 8.156 1 94.56 175 LEU A CA 1
ATOM 1309 C C . LEU A 1 175 ? -11.5 10.008 8.578 1 94.56 175 LEU A C 1
ATOM 1311 O O . LEU A 1 175 ? -12.062 10.992 8.094 1 94.56 175 LEU A O 1
ATOM 1315 N N . ALA A 1 176 ? -10.625 10.188 9.578 1 91.5 176 ALA A N 1
ATOM 1316 C CA . ALA A 1 176 ? -10.18 11.477 10.109 1 91.5 176 ALA A CA 1
ATOM 1317 C C . ALA A 1 176 ? -11.336 12.234 10.75 1 91.5 176 ALA A C 1
ATOM 1319 O O . ALA A 1 176 ? -11.516 13.43 10.492 1 91.5 176 ALA A O 1
ATOM 1320 N N . CYS A 1 177 ? -12.211 11.531 11.445 1 95.06 177 CYS A N 1
ATOM 1321 C CA . CYS A 1 177 ? -13.312 12.18 12.141 1 95.06 177 CYS A CA 1
ATOM 1322 C C . CYS A 1 177 ? -12.805 13.062 13.273 1 95.06 177 CYS A C 1
ATOM 1324 O O . CYS A 1 177 ? -12.078 12.594 14.156 1 95.06 177 CYS A O 1
ATOM 1326 N N . PRO A 1 178 ? -13.18 14.312 13.258 1 92.38 178 PRO A N 1
ATOM 1327 C CA . PRO A 1 178 ? -12.703 15.219 14.305 1 92.38 178 PRO A CA 1
ATOM 1328 C C . PRO A 1 178 ? -13.25 14.867 15.688 1 92.38 178 PRO A C 1
ATOM 1330 O O . PRO A 1 178 ? -12.664 15.242 16.703 1 92.38 178 PRO A O 1
ATOM 1333 N N . ASP A 1 179 ? -14.328 14.094 15.758 1 95.62 179 ASP A N 1
ATOM 1334 C CA . ASP A 1 179 ? -14.969 13.734 17.016 1 95.62 179 ASP A CA 1
ATOM 1335 C C . ASP A 1 179 ? -14.625 12.305 17.422 1 95.62 179 ASP A C 1
ATOM 1337 O O . ASP A 1 179 ? -15.273 11.727 18.281 1 95.62 179 ASP A O 1
ATOM 1341 N N . HIS A 1 180 ? -13.672 11.781 16.75 1 96.5 180 HIS A N 1
ATOM 1342 C CA . HIS A 1 180 ? -13.297 10.391 17 1 96.5 180 HIS A CA 1
ATOM 1343 C C . HIS A 1 180 ? -12.859 10.188 18.453 1 96.5 180 HIS A C 1
ATOM 1345 O O . HIS A 1 180 ? -12.102 10.992 1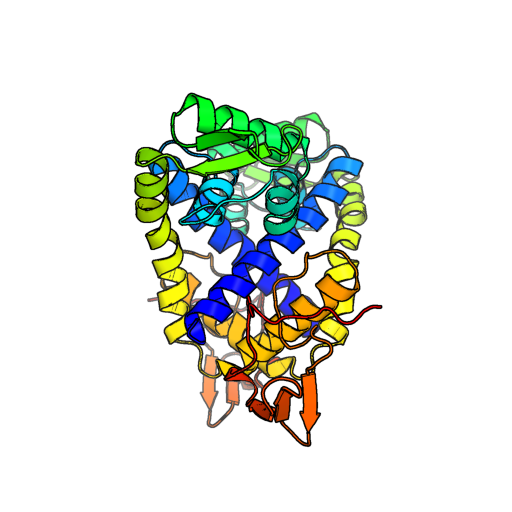8.984 1 96.5 180 HIS A O 1
ATOM 1351 N N . ALA A 1 181 ? -13.344 9.148 19.047 1 96.38 181 ALA A N 1
ATOM 1352 C CA . ALA A 1 181 ? -12.953 8.68 20.375 1 96.38 181 ALA A CA 1
ATOM 1353 C C . ALA A 1 181 ? -12.594 7.191 20.344 1 96.38 181 ALA A C 1
ATOM 1355 O O . ALA A 1 181 ? -13.477 6.336 20.25 1 96.38 181 ALA A O 1
ATOM 1356 N N . PRO A 1 182 ? -11.312 6.945 20.422 1 93.5 182 PRO A N 1
ATOM 1357 C CA . PRO A 1 182 ? -10.891 5.547 20.312 1 93.5 182 PRO A CA 1
ATOM 1358 C C . PRO A 1 182 ? -11.539 4.645 21.359 1 93.5 182 PRO A C 1
ATOM 1360 O O . PRO A 1 182 ? -11.789 5.078 22.484 1 93.5 182 PRO A O 1
ATOM 1363 N N . GLN A 1 183 ? -11.836 3.41 20.797 1 84.5 183 GLN A N 1
ATOM 1364 C CA . GLN A 1 183 ? -12.344 2.404 21.719 1 84.5 183 GLN A CA 1
ATOM 1365 C C . GLN A 1 183 ? -11.266 1.97 22.703 1 84.5 183 GLN A C 1
ATOM 1367 O O . GLN A 1 183 ? -10.086 1.923 22.359 1 84.5 183 GLN A O 1
ATOM 1372 N N . VAL A 1 184 ? -11.32 2.525 23.859 1 63.66 184 VAL A N 1
ATOM 1373 C CA . VAL A 1 184 ? -10.359 2.168 24.891 1 63.66 184 VAL A CA 1
ATOM 1374 C C . VAL A 1 184 ? -10.219 0.649 24.969 1 63.66 184 VAL A C 1
ATOM 1376 O O . VAL A 1 184 ? -11.219 -0.073 24.969 1 63.66 184 VAL A O 1
ATOM 1379 N N . GLY A 1 185 ? -9.227 -0.064 24.172 1 47.38 185 GLY A N 1
ATOM 1380 C CA . GLY A 1 185 ? -8.953 -1.449 24.516 1 47.38 185 GLY A CA 1
ATOM 1381 C C . GLY A 1 185 ? -8.594 -1.639 25.984 1 47.38 185 GLY A C 1
ATOM 1382 O O . GLY A 1 185 ? -8.242 -0.679 26.672 1 47.38 185 GLY A O 1
ATOM 1383 N N . MET B 1 1 ? -14.383 14.227 3.416 1 83.69 1 MET B N 1
ATOM 1384 C CA . MET B 1 1 ? -13.695 13.438 2.391 1 83.69 1 MET B CA 1
ATOM 1385 C C . MET B 1 1 ? -14.68 12.539 1.654 1 83.69 1 MET B C 1
ATOM 1387 O O . MET B 1 1 ? -15.438 11.797 2.281 1 83.69 1 MET B O 1
ATOM 1391 N N . GLY B 1 2 ? -14.695 12.68 0.324 1 91.19 2 GLY B N 1
ATOM 1392 C CA . GLY B 1 2 ? -15.555 11.805 -0.458 1 91.19 2 GLY B CA 1
ATOM 1393 C C . GLY B 1 2 ? -15.102 10.352 -0.437 1 91.19 2 GLY B C 1
ATOM 1394 O O . GLY B 1 2 ? -14.016 10.039 0.061 1 91.19 2 GLY B O 1
ATOM 1395 N N . PRO B 1 3 ? -15.953 9.43 -0.797 1 92.94 3 PRO B N 1
ATOM 1396 C CA . PRO B 1 3 ? -15.664 7.992 -0.729 1 92.94 3 PRO B CA 1
ATOM 1397 C C . PRO B 1 3 ? -14.391 7.613 -1.482 1 92.94 3 PRO B C 1
ATOM 1399 O O . PRO B 1 3 ? -13.594 6.809 -0.992 1 92.94 3 PRO B O 1
ATOM 1402 N N . GLU B 1 4 ? -14.219 8.242 -2.633 1 94 4 GLU B N 1
ATOM 1403 C CA . GLU B 1 4 ? -13.023 7.938 -3.412 1 94 4 GLU B CA 1
ATOM 1404 C C . GLU B 1 4 ? -11.766 8.422 -2.701 1 94 4 GLU B C 1
ATOM 1406 O O . GLU B 1 4 ? -10.773 7.695 -2.613 1 94 4 GLU B O 1
ATOM 1411 N N . GLU B 1 5 ? -11.828 9.594 -2.191 1 93 5 GLU B N 1
ATOM 1412 C CA . GLU B 1 5 ? -10.688 10.188 -1.508 1 93 5 GLU B CA 1
ATOM 1413 C C . GLU B 1 5 ? -10.336 9.406 -0.244 1 93 5 GLU B C 1
ATOM 1415 O O . GLU B 1 5 ? -9.156 9.125 0.012 1 93 5 GLU B O 1
ATOM 1420 N N . LYS B 1 6 ? -11.305 9.062 0.55 1 94.38 6 LYS B N 1
ATOM 1421 C CA . LYS B 1 6 ? -11.008 8.328 1.778 1 94.38 6 LYS B CA 1
ATOM 1422 C C . LYS B 1 6 ? -10.492 6.93 1.473 1 94.38 6 LYS B C 1
ATOM 1424 O O . LYS B 1 6 ? -9.656 6.398 2.209 1 94.38 6 LYS B O 1
ATOM 1429 N N . THR B 1 7 ? -10.977 6.336 0.339 1 95.94 7 THR B N 1
ATOM 1430 C CA . THR B 1 7 ? -10.477 5.027 -0.072 1 95.94 7 THR B CA 1
ATOM 1431 C C . THR B 1 7 ? -8.992 5.098 -0.429 1 95.94 7 THR B C 1
ATOM 1433 O O . THR B 1 7 ? -8.195 4.281 0.035 1 95.94 7 THR B O 1
ATOM 1436 N N . LEU B 1 8 ? -8.625 6.133 -1.151 1 94 8 LEU B N 1
ATOM 1437 C CA . LEU B 1 8 ? -7.23 6.312 -1.538 1 94 8 LEU B CA 1
ATOM 1438 C C . LEU B 1 8 ? -6.363 6.609 -0.32 1 94 8 LEU B C 1
ATOM 1440 O O . LEU B 1 8 ? -5.238 6.113 -0.215 1 94 8 LEU B O 1
ATOM 1444 N N . GLU B 1 9 ? -6.875 7.391 0.574 1 92.88 9 GLU B N 1
ATOM 1445 C CA . GLU B 1 9 ? -6.152 7.703 1.804 1 92.88 9 GLU B CA 1
ATOM 1446 C C . GLU B 1 9 ? -5.902 6.445 2.633 1 92.88 9 GLU B C 1
ATOM 1448 O O . GLU B 1 9 ? -4.797 6.238 3.135 1 92.88 9 GLU B O 1
ATOM 1453 N N . LEU B 1 10 ? -6.871 5.664 2.76 1 94.38 10 LEU B N 1
ATOM 1454 C CA . LEU B 1 10 ? -6.734 4.449 3.555 1 94.38 10 LEU B CA 1
ATOM 1455 C C . LEU B 1 10 ? -5.777 3.467 2.889 1 94.38 10 LEU B C 1
ATOM 1457 O O . LEU B 1 10 ? -4.992 2.799 3.566 1 94.38 10 LEU B O 1
ATOM 1461 N N . LEU B 1 11 ? -5.879 3.361 1.543 1 94.25 11 LEU B N 1
ATOM 1462 C CA . LEU B 1 11 ? -4.926 2.539 0.801 1 94.25 11 LEU B CA 1
ATOM 1463 C C . LEU B 1 11 ? -3.494 2.973 1.088 1 94.25 11 LEU B C 1
ATOM 1465 O O . LEU B 1 11 ? -2.623 2.135 1.331 1 94.25 11 LEU B O 1
ATOM 1469 N N . GLU B 1 12 ? -3.256 4.242 1.12 1 92.69 12 GLU B N 1
ATOM 1470 C CA . GLU B 1 12 ? -1.928 4.789 1.381 1 92.69 12 GLU B CA 1
ATOM 1471 C C . GLU B 1 12 ? -1.474 4.48 2.805 1 92.69 12 GLU B C 1
ATOM 1473 O O . GLU B 1 12 ? -0.323 4.098 3.025 1 92.69 12 GLU B O 1
ATOM 1478 N N . ARG B 1 13 ? -2.334 4.625 3.73 1 92.75 13 ARG B N 1
ATOM 1479 C CA . ARG B 1 13 ? -1.99 4.367 5.125 1 92.75 13 ARG B CA 1
ATOM 1480 C C . ARG B 1 13 ? -1.684 2.891 5.352 1 92.75 13 ARG B C 1
ATOM 1482 O O . ARG B 1 13 ? -0.754 2.549 6.086 1 92.75 13 ARG B O 1
ATOM 1489 N N . LEU B 1 14 ? -2.455 2.055 4.711 1 95.06 14 LEU B N 1
ATOM 1490 C CA . LEU B 1 14 ? -2.229 0.617 4.816 1 95.06 14 LEU B CA 1
ATOM 1491 C C . LEU B 1 14 ? -0.901 0.226 4.176 1 95.06 14 LEU B C 1
ATOM 1493 O O . LEU B 1 14 ? -0.17 -0.611 4.707 1 95.06 14 LEU B O 1
ATOM 1497 N N . ALA B 1 15 ? -0.632 0.866 3.045 1 92.88 15 ALA B N 1
ATOM 1498 C CA . ALA B 1 15 ? 0.64 0.628 2.367 1 92.88 15 ALA B CA 1
ATOM 1499 C C . ALA B 1 15 ? 1.816 1.017 3.258 1 92.88 15 ALA B C 1
ATOM 1501 O O . ALA B 1 15 ? 2.801 0.279 3.355 1 92.88 15 ALA B O 1
ATOM 1502 N N . ARG B 1 16 ? 1.731 2.09 3.943 1 91.75 16 ARG B N 1
ATOM 1503 C CA . ARG B 1 16 ? 2.783 2.547 4.844 1 91.75 16 ARG B CA 1
ATOM 1504 C C . ARG B 1 16 ? 2.951 1.593 6.02 1 91.75 16 ARG B C 1
ATOM 1506 O O . ARG B 1 16 ? 4.074 1.294 6.43 1 91.75 16 ARG B O 1
ATOM 1513 N N . ALA B 1 17 ? 1.837 1.166 6.527 1 93.56 17 ALA B N 1
ATOM 1514 C CA . ALA B 1 17 ? 1.883 0.221 7.641 1 93.56 17 ALA B CA 1
ATOM 1515 C C . ALA B 1 17 ? 2.57 -1.078 7.227 1 93.56 17 ALA B C 1
ATOM 1517 O O . ALA B 1 17 ? 3.389 -1.618 7.973 1 93.56 17 ALA B O 1
ATOM 1518 N N . GLU B 1 18 ? 2.217 -1.574 6.078 1 93.88 18 GLU B N 1
ATOM 1519 C CA . GLU B 1 18 ? 2.834 -2.793 5.566 1 93.88 18 GLU B CA 1
ATOM 1520 C C . GLU B 1 18 ? 4.34 -2.621 5.395 1 93.88 18 GLU B C 1
ATOM 1522 O O . GLU B 1 18 ? 5.121 -3.498 5.777 1 93.88 18 GLU B O 1
ATOM 1527 N N . ARG B 1 19 ? 4.707 -1.518 4.844 1 90.62 19 ARG B N 1
ATOM 1528 C CA . ARG B 1 19 ? 6.125 -1.236 4.641 1 90.62 19 ARG B CA 1
ATOM 1529 C C . ARG B 1 19 ? 6.867 -1.152 5.969 1 90.62 19 ARG B C 1
ATOM 1531 O O . ARG B 1 19 ? 7.996 -1.627 6.09 1 90.62 19 ARG B O 1
ATOM 1538 N N . ALA B 1 20 ? 6.242 -0.575 6.91 1 91.62 20 ALA B N 1
ATOM 1539 C CA . ALA B 1 20 ? 6.855 -0.457 8.234 1 91.62 20 ALA B CA 1
ATOM 1540 C C . ALA B 1 20 ? 7.051 -1.829 8.867 1 91.62 20 ALA B C 1
ATOM 1542 O O . ALA B 1 20 ? 8.07 -2.078 9.523 1 91.62 20 ALA B O 1
ATOM 1543 N N . LEU B 1 21 ? 6.043 -2.697 8.695 1 94.56 21 LEU B N 1
ATOM 1544 C CA . LEU B 1 21 ? 6.168 -4.062 9.195 1 94.56 21 LEU B CA 1
ATOM 1545 C C . LEU B 1 21 ? 7.34 -4.777 8.539 1 94.56 21 LEU B C 1
ATOM 1547 O O . LEU B 1 21 ? 8.148 -5.418 9.219 1 94.56 21 LEU B O 1
ATOM 1551 N N . LEU B 1 22 ? 7.445 -4.574 7.234 1 94.81 22 LEU B N 1
ATOM 1552 C CA . LEU B 1 22 ? 8.547 -5.199 6.504 1 94.81 22 LEU B CA 1
ATOM 1553 C C . LEU B 1 22 ? 9.883 -4.617 6.945 1 94.81 22 LEU B C 1
ATOM 1555 O O . LEU B 1 22 ? 10.844 -5.359 7.188 1 94.81 22 LEU B O 1
ATOM 1559 N N . ALA B 1 23 ? 9.945 -3.311 7.082 1 92.88 23 ALA B N 1
ATOM 1560 C CA . ALA B 1 23 ? 11.18 -2.637 7.473 1 92.88 23 ALA B CA 1
ATOM 1561 C C . ALA B 1 23 ? 11.648 -3.104 8.844 1 92.88 23 ALA B C 1
ATOM 1563 O O . ALA B 1 23 ? 12.836 -3.375 9.039 1 92.88 23 ALA B O 1
ATOM 1564 N N . ARG B 1 24 ? 10.734 -3.182 9.734 1 93.25 24 ARG B N 1
ATOM 1565 C CA . ARG B 1 24 ? 11.07 -3.594 11.094 1 93.25 24 ARG B CA 1
ATOM 1566 C C . ARG B 1 24 ? 11.688 -4.988 11.102 1 93.25 24 ARG B C 1
ATOM 1568 O O . ARG B 1 24 ? 12.734 -5.203 11.727 1 93.25 24 ARG B O 1
ATOM 1575 N N . ARG B 1 25 ? 11.047 -5.875 10.383 1 95.88 25 ARG B N 1
ATOM 1576 C CA . ARG B 1 25 ? 11.57 -7.238 10.328 1 95.88 25 ARG B CA 1
ATOM 1577 C C . ARG B 1 25 ? 12.883 -7.293 9.555 1 95.88 25 ARG B C 1
ATOM 1579 O O . ARG B 1 25 ? 13.805 -8.008 9.938 1 95.88 25 ARG B O 1
ATOM 1586 N N . ALA B 1 26 ? 12.953 -6.559 8.484 1 96.75 26 ALA B N 1
ATOM 1587 C CA . ALA B 1 26 ? 14.148 -6.504 7.652 1 96.75 26 ALA B CA 1
ATOM 1588 C C . ALA B 1 26 ? 15.344 -5.98 8.445 1 96.75 26 ALA B C 1
ATOM 1590 O O . ALA B 1 26 ? 16.438 -6.555 8.391 1 96.75 26 ALA B O 1
ATOM 1591 N N . TYR B 1 27 ? 15.117 -4.984 9.227 1 94.25 27 TYR B N 1
ATOM 1592 C CA . TYR B 1 27 ? 16.188 -4.379 10.008 1 94.25 27 TYR B CA 1
ATOM 1593 C C . TYR B 1 27 ? 16.75 -5.367 11.023 1 94.25 27 TYR B C 1
ATOM 1595 O O . TYR B 1 27 ? 17.969 -5.43 11.234 1 94.25 27 TYR B O 1
ATOM 1603 N N . ALA B 1 28 ? 15.898 -6.152 11.555 1 95.44 28 ALA B N 1
ATOM 1604 C CA . ALA B 1 28 ? 16.328 -7.172 12.508 1 95.44 28 ALA B CA 1
ATOM 1605 C C . ALA B 1 28 ? 17.219 -8.211 11.836 1 95.44 28 ALA B C 1
ATOM 1607 O O . ALA B 1 28 ? 18 -8.891 12.508 1 95.44 28 ALA B O 1
ATOM 1608 N N . LEU B 1 29 ? 17.172 -8.266 10.508 1 97.06 29 LEU B N 1
ATOM 1609 C CA . LEU B 1 29 ? 17.938 -9.25 9.75 1 97.06 29 LEU B CA 1
ATOM 1610 C C . LEU B 1 29 ? 19.078 -8.57 8.984 1 97.06 29 LEU B C 1
ATOM 1612 O O . LEU B 1 29 ? 19.703 -9.188 8.125 1 97.06 29 LEU B O 1
ATOM 1616 N N . GLY B 1 30 ? 19.234 -7.285 9.242 1 96.19 30 GLY B N 1
ATOM 1617 C CA . GLY B 1 30 ? 20.328 -6.551 8.633 1 96.19 30 GLY B CA 1
ATOM 1618 C C . GLY B 1 30 ? 20.047 -6.129 7.203 1 96.19 30 GLY B C 1
ATOM 1619 O O . GLY B 1 30 ? 20.969 -5.969 6.402 1 96.19 30 GLY B O 1
ATOM 1620 N N . LEU B 1 31 ? 18.781 -6.02 6.809 1 97.75 31 LEU B N 1
ATOM 1621 C CA . LEU B 1 31 ? 18.375 -5.621 5.469 1 97.75 31 LEU B CA 1
ATOM 1622 C C . LEU B 1 31 ? 17.578 -4.32 5.504 1 97.75 31 LEU B C 1
ATOM 1624 O O . LEU B 1 31 ? 16.953 -4.004 6.516 1 97.75 31 LEU B O 1
ATOM 1628 N N . SER B 1 32 ? 17.609 -3.523 4.449 1 93.56 32 SER B N 1
ATOM 1629 C CA . SER B 1 32 ? 16.625 -2.471 4.223 1 93.56 32 SER B CA 1
ATOM 1630 C C . SER B 1 32 ? 15.305 -3.049 3.721 1 93.56 32 SER B C 1
ATOM 1632 O O . SER B 1 32 ? 15.242 -4.211 3.316 1 93.56 32 SER B O 1
ATOM 1634 N N . ALA B 1 33 ? 14.336 -2.248 3.719 1 92.25 33 ALA B N 1
ATOM 1635 C CA . ALA B 1 33 ? 13.039 -2.686 3.207 1 92.25 33 ALA B CA 1
ATOM 1636 C C . ALA B 1 33 ? 13.125 -3.051 1.729 1 92.25 33 ALA B C 1
ATOM 1638 O O . ALA B 1 33 ? 12.492 -4.008 1.279 1 92.25 33 ALA B O 1
ATOM 1639 N N . THR B 1 34 ? 13.914 -2.295 1 1 93.12 34 THR B N 1
ATOM 1640 C CA . THR B 1 34 ? 14.094 -2.557 -0.425 1 93.12 34 THR B CA 1
ATOM 1641 C C . THR B 1 34 ? 14.805 -3.891 -0.646 1 93.12 34 THR B C 1
ATOM 1643 O O . THR B 1 34 ? 14.375 -4.699 -1.472 1 93.12 34 THR B O 1
ATOM 1646 N N . GLN B 1 35 ? 15.867 -4.113 0.127 1 96.81 35 GLN B N 1
ATOM 1647 C CA . GLN B 1 35 ? 16.578 -5.387 0.049 1 96.81 35 GLN B CA 1
ATOM 1648 C C . GLN B 1 35 ? 15.656 -6.551 0.407 1 96.81 35 GLN B C 1
ATOM 1650 O O . GLN B 1 35 ? 15.656 -7.578 -0.271 1 96.81 35 GLN B O 1
ATOM 1655 N N . ALA B 1 36 ? 14.852 -6.363 1.411 1 97.5 36 ALA B N 1
ATOM 1656 C CA . ALA B 1 36 ? 13.906 -7.395 1.828 1 97.5 36 ALA B CA 1
ATOM 1657 C C . ALA B 1 36 ? 12.891 -7.684 0.726 1 97.5 36 ALA B C 1
ATOM 1659 O O . ALA B 1 36 ? 12.531 -8.836 0.489 1 97.5 36 ALA B O 1
ATOM 1660 N N . GLY B 1 37 ? 12.406 -6.625 0.058 1 96.25 37 GLY B N 1
ATOM 1661 C CA . GLY B 1 37 ? 11.508 -6.805 -1.067 1 96.25 37 GLY B CA 1
ATOM 1662 C C . GLY B 1 37 ? 12.094 -7.656 -2.176 1 96.25 37 GLY B C 1
ATOM 1663 O O . GLY B 1 37 ? 11.414 -8.516 -2.736 1 96.25 37 GLY B O 1
ATOM 1664 N N . VAL B 1 38 ? 13.359 -7.457 -2.461 1 97.31 38 VAL B N 1
ATOM 1665 C CA . VAL B 1 38 ? 14.055 -8.219 -3.488 1 97.31 38 VAL B CA 1
ATOM 1666 C C . VAL B 1 38 ? 14.133 -9.688 -3.076 1 97.31 38 VAL B C 1
ATOM 1668 O O . VAL B 1 38 ? 13.805 -10.578 -3.861 1 97.31 38 VAL B O 1
ATOM 1671 N N . VAL B 1 39 ? 14.492 -9.906 -1.834 1 98.25 39 VAL B N 1
ATOM 1672 C CA . VAL B 1 39 ? 14.648 -11.258 -1.318 1 98.25 39 VAL B CA 1
ATOM 1673 C C . VAL B 1 39 ? 13.312 -11.992 -1.381 1 98.25 39 VAL B C 1
ATOM 1675 O O . VAL B 1 39 ? 13.242 -13.133 -1.856 1 98.25 39 VAL B O 1
ATOM 1678 N N . LEU B 1 40 ? 12.281 -11.328 -0.981 1 96.62 40 LEU B N 1
ATOM 1679 C CA . LEU B 1 40 ? 10.961 -11.945 -0.959 1 96.62 40 LEU B CA 1
ATOM 1680 C C . LEU B 1 40 ? 10.469 -12.242 -2.373 1 96.62 40 LEU B C 1
ATOM 1682 O O . LEU B 1 40 ? 9.852 -13.273 -2.619 1 96.62 40 LEU B O 1
ATOM 1686 N N . GLU B 1 41 ? 10.766 -11.336 -3.281 1 94.94 41 GLU B N 1
ATOM 1687 C CA . GLU B 1 41 ? 10.32 -11.523 -4.66 1 94.94 41 GLU B CA 1
ATOM 1688 C C . GLU B 1 41 ? 11.031 -12.695 -5.316 1 94.94 41 GLU B C 1
ATOM 1690 O O . GLU B 1 41 ? 10.461 -13.383 -6.168 1 94.94 41 GLU B O 1
ATOM 1695 N N . LEU B 1 42 ? 12.227 -12.977 -4.918 1 96.69 42 LEU B N 1
ATOM 1696 C CA . LEU B 1 42 ? 13.047 -14.008 -5.551 1 96.69 42 LEU B CA 1
ATOM 1697 C C . LEU B 1 42 ? 12.883 -15.344 -4.844 1 96.69 42 LEU B C 1
ATOM 1699 O O . LEU B 1 42 ? 13.43 -16.359 -5.285 1 96.69 42 LEU B O 1
ATOM 1703 N N . ARG B 1 43 ? 12.125 -15.367 -3.779 1 95.5 43 ARG B N 1
ATOM 1704 C CA . ARG B 1 43 ? 11.984 -16.609 -3.014 1 95.5 43 ARG B CA 1
ATOM 1705 C C . ARG B 1 43 ? 11.469 -17.734 -3.898 1 95.5 43 ARG B C 1
ATOM 1707 O O . ARG B 1 43 ? 10.375 -17.656 -4.453 1 95.5 43 ARG B O 1
ATOM 1714 N N . GLY B 1 44 ? 12.242 -18.766 -4.008 1 92.25 44 GLY B N 1
ATOM 1715 C CA . GLY B 1 44 ? 11.852 -19.969 -4.727 1 92.25 44 GLY B CA 1
ATOM 1716 C C . GLY B 1 44 ? 11.797 -19.781 -6.23 1 92.25 44 GLY B C 1
ATOM 1717 O O . GLY B 1 44 ? 11.188 -20.578 -6.941 1 92.25 44 GLY B O 1
ATOM 1718 N N . ARG B 1 45 ? 12.383 -18.609 -6.715 1 91.31 45 ARG B N 1
ATOM 1719 C CA . ARG B 1 45 ? 12.312 -18.422 -8.164 1 91.31 45 ARG B CA 1
ATOM 1720 C C . ARG B 1 45 ? 13.508 -17.625 -8.672 1 91.31 45 ARG B C 1
ATOM 1722 O O . ARG B 1 45 ? 14.32 -17.141 -7.879 1 91.31 45 ARG B O 1
ATOM 1729 N N . THR B 1 46 ? 13.641 -17.703 -10 1 93 46 THR B N 1
ATOM 1730 C CA . THR B 1 46 ? 14.695 -16.984 -10.711 1 93 46 THR B CA 1
ATOM 1731 C C . THR B 1 46 ? 14.109 -15.93 -11.641 1 93 46 THR B C 1
ATOM 1733 O O . THR B 1 46 ? 13.125 -16.188 -12.344 1 93 46 THR B O 1
ATOM 1736 N N . LEU B 1 47 ? 14.664 -14.711 -11.508 1 94.06 47 LEU B N 1
ATOM 1737 C CA . LEU B 1 47 ? 14.211 -13.633 -12.375 1 94.06 47 LEU B CA 1
ATOM 1738 C C . LEU B 1 47 ? 15.398 -12.875 -12.969 1 94.06 47 LEU B C 1
ATOM 1740 O O . LEU B 1 47 ? 16.484 -12.867 -12.383 1 94.06 47 LEU B O 1
ATOM 1744 N N . SER B 1 48 ? 15.164 -12.32 -14.141 1 94.06 48 SER B N 1
ATOM 1745 C CA . SER B 1 48 ? 16.125 -11.352 -14.664 1 94.06 48 SER B CA 1
ATOM 1746 C C . SER B 1 48 ? 16.031 -10.031 -13.906 1 94.06 48 SER B C 1
ATOM 1748 O O . SER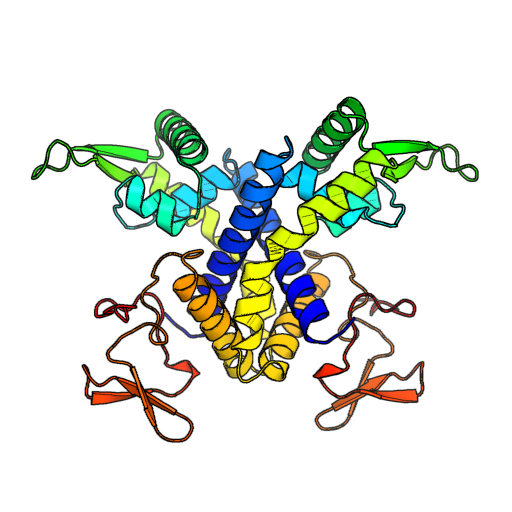 B 1 48 ? 15.023 -9.734 -13.266 1 94.06 48 SER B O 1
ATOM 1750 N N . PRO B 1 49 ? 17.141 -9.242 -13.938 1 93.94 49 PRO B N 1
ATOM 1751 C CA . PRO B 1 49 ? 17.062 -7.914 -13.328 1 93.94 49 PRO B CA 1
ATOM 1752 C C . PRO B 1 49 ? 15.891 -7.086 -13.859 1 93.94 49 PRO B C 1
ATOM 1754 O O . PRO B 1 49 ? 15.219 -6.391 -13.094 1 93.94 49 PRO B O 1
ATOM 1757 N N . GLY B 1 50 ? 15.578 -7.184 -15.133 1 92.81 50 GLY B N 1
ATOM 1758 C CA . GLY B 1 50 ? 14.461 -6.457 -15.719 1 92.81 50 GLY B CA 1
ATOM 1759 C C . GLY B 1 50 ? 13.117 -6.906 -15.188 1 92.81 50 GLY B C 1
ATOM 1760 O O . GLY B 1 50 ? 12.273 -6.074 -14.828 1 92.81 50 GLY B O 1
ATOM 1761 N N . ALA B 1 51 ? 12.938 -8.219 -15.133 1 91.69 51 ALA B N 1
ATOM 1762 C CA . ALA B 1 51 ? 11.695 -8.773 -14.617 1 91.69 51 ALA B CA 1
ATOM 1763 C C . ALA B 1 51 ? 11.508 -8.43 -13.141 1 91.69 51 ALA B C 1
ATOM 1765 O O . ALA B 1 51 ? 10.391 -8.164 -12.695 1 91.69 51 ALA B O 1
ATOM 1766 N N . LEU B 1 52 ? 12.602 -8.43 -12.422 1 94.31 52 LEU B N 1
ATOM 1767 C CA . LEU B 1 52 ? 12.562 -8.094 -11.008 1 94.31 52 LEU B CA 1
ATOM 1768 C C . LEU B 1 52 ? 12.203 -6.621 -10.805 1 94.31 52 LEU B C 1
ATOM 1770 O O . LEU B 1 52 ? 11.375 -6.289 -9.953 1 94.31 52 LEU B O 1
ATOM 1774 N N . ALA B 1 53 ? 12.828 -5.781 -11.594 1 93.44 53 ALA B N 1
ATOM 1775 C CA . ALA B 1 53 ? 12.523 -4.352 -11.531 1 93.44 53 ALA B CA 1
ATOM 1776 C C . ALA B 1 53 ? 11.039 -4.098 -11.812 1 93.44 53 ALA B C 1
ATOM 1778 O O . ALA B 1 53 ? 10.398 -3.316 -11.109 1 93.44 53 ALA B O 1
ATOM 1779 N N . GLU B 1 54 ? 10.492 -4.812 -12.758 1 90.38 54 GLU B N 1
ATOM 1780 C CA . GLU B 1 54 ? 9.078 -4.68 -13.117 1 90.38 54 GLU B CA 1
ATOM 1781 C C . GLU B 1 54 ? 8.172 -5.184 -12 1 90.38 54 GLU B C 1
ATOM 1783 O O . GLU B 1 54 ? 7.199 -4.52 -11.633 1 90.38 54 GLU B O 1
ATOM 1788 N N . ALA B 1 55 ? 8.555 -6.289 -11.445 1 89.38 55 ALA B N 1
ATOM 1789 C CA . ALA B 1 55 ? 7.75 -6.91 -10.406 1 89.38 55 ALA B CA 1
ATOM 1790 C C . ALA B 1 55 ? 7.699 -6.035 -9.156 1 89.38 55 ALA B C 1
ATOM 1792 O O . ALA B 1 55 ? 6.68 -5.984 -8.461 1 89.38 55 ALA B O 1
ATOM 1793 N N . LEU B 1 56 ? 8.773 -5.273 -8.883 1 91.62 56 LEU B N 1
ATOM 1794 C CA . LEU B 1 56 ? 8.875 -4.5 -7.652 1 91.62 56 LEU B CA 1
ATOM 1795 C C . LEU B 1 56 ? 8.609 -3.021 -7.914 1 91.62 56 LEU B C 1
ATOM 1797 O O . LEU B 1 56 ? 8.562 -2.221 -6.977 1 91.62 56 LEU B O 1
ATOM 1801 N N . ASN B 1 57 ? 8.422 -2.723 -9.141 1 88.75 57 ASN B N 1
ATOM 1802 C CA . ASN B 1 57 ? 8.266 -1.324 -9.523 1 88.75 57 ASN B CA 1
ATOM 1803 C C . ASN B 1 57 ? 9.398 -0.461 -8.969 1 88.75 57 ASN B C 1
ATOM 1805 O O . ASN B 1 57 ? 9.141 0.579 -8.359 1 88.75 57 ASN B O 1
ATOM 1809 N N . LEU B 1 58 ? 10.594 -0.908 -9.164 1 89.19 58 LEU B N 1
ATOM 1810 C CA . LEU B 1 58 ? 11.781 -0.187 -8.703 1 89.19 58 LEU B CA 1
ATOM 1811 C C . LEU B 1 58 ? 12.539 0.412 -9.883 1 89.19 58 LEU B C 1
ATOM 1813 O O . LEU B 1 58 ? 12.648 -0.214 -10.945 1 89.19 58 LEU B O 1
ATOM 1817 N N . ALA B 1 59 ? 13.086 1.602 -9.641 1 87.38 59 ALA B N 1
ATOM 1818 C CA . ALA B 1 59 ? 13.992 2.186 -10.625 1 87.38 59 ALA B CA 1
ATOM 1819 C C . ALA B 1 59 ? 15.289 1.38 -10.719 1 87.38 59 ALA B C 1
ATOM 1821 O O . ALA B 1 59 ? 15.773 0.853 -9.711 1 87.38 59 ALA B O 1
ATOM 1822 N N . PRO B 1 60 ? 15.914 1.349 -11.891 1 89.06 60 PRO B N 1
ATOM 1823 C CA . PRO B 1 60 ? 17.094 0.52 -12.133 1 89.06 60 PRO B CA 1
ATOM 1824 C C . PRO B 1 60 ? 18.234 0.831 -11.164 1 89.06 60 PRO B C 1
ATOM 1826 O O . PRO B 1 60 ? 18.844 -0.086 -10.602 1 89.06 60 PRO B O 1
ATOM 1829 N N . PRO B 1 61 ? 18.531 2.072 -10.844 1 90 61 PRO B N 1
ATOM 1830 C CA . PRO B 1 61 ? 19.625 2.33 -9.898 1 90 61 PRO B CA 1
ATOM 1831 C C . PRO B 1 61 ? 19.344 1.778 -8.508 1 90 61 PRO B C 1
ATOM 1833 O O . PRO B 1 61 ? 20.25 1.279 -7.84 1 90 61 PRO B O 1
ATOM 1836 N N . THR B 1 62 ? 18.078 1.889 -8.078 1 88.62 62 THR B N 1
ATOM 1837 C CA . THR B 1 62 ? 17.688 1.368 -6.777 1 88.62 62 THR B CA 1
ATOM 1838 C C . THR B 1 62 ? 17.844 -0.15 -6.734 1 88.62 62 THR B C 1
ATOM 1840 O O . THR B 1 62 ? 18.344 -0.698 -5.746 1 88.62 62 THR B O 1
ATOM 1843 N N . LEU B 1 63 ? 17.422 -0.751 -7.801 1 94.19 63 LEU B N 1
ATOM 1844 C CA . LEU B 1 63 ? 17.547 -2.203 -7.871 1 94.19 63 LEU B CA 1
ATOM 1845 C C . LEU B 1 63 ? 19.016 -2.619 -7.859 1 94.19 63 LEU B C 1
ATOM 1847 O O . LEU B 1 63 ? 19.391 -3.549 -7.148 1 94.19 63 LEU B O 1
ATOM 1851 N N . THR B 1 64 ? 19.797 -1.923 -8.641 1 95.31 64 THR B N 1
ATOM 1852 C CA . THR B 1 64 ? 21.219 -2.227 -8.734 1 95.31 64 THR B CA 1
ATOM 1853 C C . THR B 1 64 ? 21.875 -2.135 -7.359 1 95.31 64 THR B C 1
ATOM 1855 O O . THR B 1 64 ? 22.641 -3.023 -6.969 1 95.31 64 THR B O 1
ATOM 1858 N N . ASP B 1 65 ? 21.562 -1.1 -6.664 1 95.69 65 ASP B N 1
ATOM 1859 C CA . ASP B 1 65 ? 22.109 -0.919 -5.324 1 95.69 65 ASP B CA 1
ATOM 1860 C C . ASP B 1 65 ? 21.688 -2.064 -4.402 1 95.69 65 ASP B C 1
ATOM 1862 O O . ASP B 1 65 ? 22.516 -2.584 -3.643 1 95.69 65 ASP B O 1
ATOM 1866 N N . ALA B 1 66 ? 20.453 -2.461 -4.453 1 96.94 66 ALA B N 1
ATOM 1867 C CA . ALA B 1 66 ? 19.953 -3.545 -3.619 1 96.94 66 ALA B CA 1
ATOM 1868 C C . ALA B 1 66 ? 20.625 -4.871 -3.975 1 96.94 66 ALA B C 1
ATOM 1870 O O . ALA B 1 66 ? 20.984 -5.648 -3.088 1 96.94 66 ALA B O 1
ATOM 1871 N N . LEU B 1 67 ? 20.797 -5.051 -5.262 1 97.56 67 LEU B N 1
ATOM 1872 C CA . LEU B 1 67 ? 21.438 -6.281 -5.715 1 97.56 67 LEU B CA 1
ATOM 1873 C C . LEU B 1 67 ? 22.891 -6.352 -5.238 1 97.56 67 LEU B C 1
ATOM 1875 O O . LEU B 1 67 ? 23.344 -7.395 -4.766 1 97.56 67 LEU B O 1
ATOM 1879 N N . HIS B 1 68 ? 23.562 -5.234 -5.391 1 97.81 68 HIS B N 1
ATOM 1880 C CA . HIS B 1 68 ? 24.953 -5.172 -4.934 1 97.81 68 HIS B CA 1
ATOM 1881 C C . HIS B 1 68 ? 25.047 -5.48 -3.443 1 97.81 68 HIS B C 1
ATOM 1883 O O . HIS B 1 68 ? 25.906 -6.27 -3.025 1 97.81 68 HIS B O 1
ATOM 1889 N N . ALA B 1 69 ? 24.188 -4.926 -2.67 1 98.19 69 ALA B N 1
ATOM 1890 C CA . ALA B 1 69 ? 24.203 -5.125 -1.224 1 98.19 69 ALA B CA 1
ATOM 1891 C C . ALA B 1 69 ? 23.891 -6.578 -0.869 1 98.19 69 ALA B C 1
ATOM 1893 O O . ALA B 1 69 ? 24.547 -7.16 0.008 1 98.19 69 ALA B O 1
ATOM 1894 N N . LEU B 1 70 ? 22.938 -7.172 -1.548 1 98.44 70 LEU B N 1
ATOM 1895 C CA . LEU B 1 70 ? 22.516 -8.539 -1.252 1 98.44 70 LEU B CA 1
ATOM 1896 C C . LEU B 1 70 ? 23.594 -9.539 -1.652 1 98.44 70 LEU B C 1
ATOM 1898 O O . LEU B 1 70 ? 23.797 -10.547 -0.973 1 98.44 70 LEU B O 1
ATOM 1902 N N . LYS B 1 71 ? 24.297 -9.227 -2.764 1 98.12 71 LYS B N 1
ATOM 1903 C CA . LYS B 1 71 ? 25.422 -10.062 -3.17 1 98.12 71 LYS B CA 1
ATOM 1904 C C . LYS B 1 71 ? 26.562 -9.984 -2.148 1 98.12 71 LYS B C 1
ATOM 1906 O O . LYS B 1 71 ? 27.141 -11.008 -1.777 1 98.12 71 LYS B O 1
ATOM 1911 N N . ALA B 1 72 ? 26.828 -8.82 -1.743 1 98.19 72 ALA B N 1
ATOM 1912 C CA . ALA B 1 72 ? 27.891 -8.617 -0.755 1 98.19 72 ALA B CA 1
ATOM 1913 C C . ALA B 1 72 ? 27.578 -9.359 0.541 1 98.19 72 ALA B C 1
ATOM 1915 O O . ALA B 1 72 ? 28.484 -9.852 1.214 1 98.19 72 ALA B O 1
ATOM 1916 N N . LYS B 1 73 ? 26.312 -9.531 0.875 1 98.12 73 LYS B N 1
ATOM 1917 C CA . LYS B 1 73 ? 25.875 -10.203 2.102 1 98.12 73 LYS B CA 1
ATOM 1918 C C . LYS B 1 73 ? 25.781 -11.711 1.902 1 98.12 73 LYS B C 1
ATOM 1920 O O . LYS B 1 73 ? 25.438 -12.445 2.832 1 98.12 73 LYS B O 1
ATOM 1925 N N . GLY B 1 74 ? 26.031 -12.109 0.648 1 98.31 74 GLY B N 1
ATOM 1926 C CA . GLY B 1 74 ? 26 -13.531 0.335 1 98.31 74 GLY B CA 1
ATOM 1927 C C . GLY B 1 74 ? 24.594 -14.094 0.206 1 98.31 74 GLY B C 1
ATOM 1928 O O . GLY B 1 74 ? 24.391 -15.297 0.346 1 98.31 74 GLY B O 1
ATOM 1929 N N . LEU B 1 75 ? 23.578 -13.289 -0.068 1 98.62 75 LEU B N 1
ATOM 1930 C CA . LEU B 1 75 ? 22.172 -13.711 -0.091 1 98.62 75 LEU B CA 1
ATOM 1931 C C . LEU B 1 75 ? 21.719 -13.984 -1.52 1 98.62 75 LEU B C 1
ATOM 1933 O O . LEU B 1 75 ? 20.688 -14.625 -1.731 1 98.62 75 LEU B O 1
ATOM 1937 N N . LEU B 1 76 ? 22.438 -13.523 -2.506 1 97.81 76 LEU B N 1
ATOM 1938 C CA . LEU B 1 76 ? 22.031 -13.508 -3.902 1 97.81 76 LEU B CA 1
ATOM 1939 C C . LEU B 1 76 ? 23.188 -13.836 -4.824 1 97.81 76 LEU B C 1
ATOM 1941 O O . LEU B 1 76 ? 24.328 -13.43 -4.566 1 97.81 76 LEU B O 1
ATOM 1945 N N . VAL B 1 77 ? 22.938 -14.492 -5.84 1 96.75 77 VAL B N 1
ATOM 1946 C CA . VAL B 1 77 ? 23.938 -14.742 -6.883 1 96.75 77 VAL B CA 1
ATOM 1947 C C . VAL B 1 77 ? 23.328 -14.406 -8.25 1 96.75 77 VAL B C 1
ATOM 1949 O O . VAL B 1 77 ? 22.109 -14.477 -8.438 1 96.75 77 VAL B O 1
ATOM 1952 N N . GLU B 1 78 ? 24.156 -13.922 -9.031 1 92.69 78 GLU B N 1
ATOM 1953 C CA . GLU B 1 78 ? 23.812 -13.633 -10.422 1 92.69 78 GLU B CA 1
ATOM 1954 C C . GLU B 1 78 ? 24.5 -14.609 -11.367 1 92.69 78 GLU B C 1
ATOM 1956 O O . GLU B 1 78 ? 25.719 -14.797 -11.297 1 92.69 78 GLU B O 1
ATOM 1961 N N . GLU B 1 79 ? 23.719 -15.305 -12.055 1 86.5 79 GLU B N 1
ATOM 1962 C CA . GLU B 1 79 ? 24.297 -16.25 -13 1 86.5 79 GLU B CA 1
ATOM 1963 C C . GLU B 1 79 ? 23.969 -15.875 -14.438 1 86.5 79 GLU B C 1
ATOM 1965 O O . GLU B 1 79 ? 22.953 -15.227 -14.695 1 86.5 79 GLU B O 1
ATOM 1970 N N . GLU B 1 80 ? 24.953 -16.141 -15.32 1 82.62 80 GLU B N 1
ATOM 1971 C CA . GLU B 1 80 ? 24.703 -15.953 -16.75 1 82.62 80 GLU B CA 1
ATOM 1972 C C . GLU B 1 80 ? 23.797 -17.062 -17.281 1 82.62 80 GLU B C 1
ATOM 1974 O O . GLU B 1 80 ? 23.859 -18.203 -16.844 1 82.62 80 GLU B O 1
ATOM 1979 N N . ASP B 1 81 ? 22.844 -16.562 -18.016 1 74.81 81 ASP B N 1
ATOM 1980 C CA . ASP B 1 81 ? 21.969 -17.531 -18.672 1 74.81 81 ASP B CA 1
ATOM 1981 C C . ASP B 1 81 ? 22.75 -18.422 -19.641 1 74.81 81 ASP B C 1
ATOM 1983 O O . ASP B 1 81 ? 23.484 -17.906 -20.484 1 74.81 81 ASP B O 1
ATOM 1987 N N . PRO B 1 82 ? 22.703 -19.656 -19.391 1 69.56 82 PRO B N 1
ATOM 1988 C CA . PRO B 1 82 ? 23.453 -20.562 -20.266 1 69.56 82 PRO B CA 1
ATOM 1989 C C . PRO B 1 82 ? 23.094 -20.406 -21.734 1 69.56 82 PRO B C 1
ATOM 1991 O O . PRO B 1 82 ? 23.938 -20.625 -22.609 1 69.56 82 PRO B O 1
ATOM 1994 N N . GLY B 1 83 ? 21.906 -20.094 -21.953 1 73.75 83 GLY B N 1
ATOM 1995 C CA . GLY B 1 83 ? 21.453 -19.969 -23.328 1 73.75 83 GLY B CA 1
ATOM 1996 C C . GLY B 1 83 ? 21.75 -18.609 -23.938 1 73.75 83 GLY B C 1
ATOM 1997 O O . GLY B 1 83 ? 21.781 -18.453 -25.156 1 73.75 83 GLY B O 1
ATOM 1998 N N . ASP B 1 84 ? 21.797 -17.703 -23.203 1 73.44 84 ASP B N 1
ATOM 1999 C CA . ASP B 1 84 ? 22.125 -16.328 -23.609 1 73.44 84 ASP B CA 1
ATOM 2000 C C . ASP B 1 84 ? 22.984 -15.633 -22.562 1 73.44 84 ASP B C 1
ATOM 2002 O O . ASP B 1 84 ? 22.469 -15.023 -21.625 1 73.44 84 ASP B O 1
ATOM 2006 N N . ARG B 1 85 ? 24.266 -15.836 -22.859 1 68.12 85 ARG B N 1
ATOM 2007 C CA . ARG B 1 85 ? 25.25 -15.352 -21.906 1 68.12 85 ARG B CA 1
ATOM 2008 C C . ARG B 1 85 ? 25 -13.891 -21.547 1 68.12 85 ARG B C 1
ATOM 2010 O O . ARG B 1 85 ? 25.5 -13.398 -20.531 1 68.12 85 ARG B O 1
ATOM 2017 N N . ARG B 1 86 ? 24.172 -13.281 -22.406 1 69.25 86 ARG B N 1
ATOM 2018 C CA . ARG B 1 86 ? 23.938 -11.859 -22.156 1 69.25 86 ARG B CA 1
ATOM 2019 C C . ARG B 1 86 ? 22.781 -11.656 -21.188 1 69.25 86 ARG B C 1
ATOM 2021 O O . ARG B 1 86 ? 22.609 -10.57 -20.641 1 69.25 86 ARG B O 1
ATOM 2028 N N . ARG B 1 87 ? 22.188 -12.812 -20.938 1 81.19 87 ARG B N 1
ATOM 2029 C CA . ARG B 1 87 ? 21.031 -12.703 -20.047 1 81.19 87 ARG B CA 1
ATOM 2030 C C . ARG B 1 87 ? 21.391 -13.117 -18.625 1 81.19 87 ARG B C 1
ATOM 2032 O O . ARG B 1 87 ? 21.938 -14.203 -18.406 1 81.19 87 ARG B O 1
ATOM 2039 N N . LYS B 1 88 ? 21.234 -12.188 -17.688 1 88.38 88 LYS B N 1
ATOM 2040 C CA . LYS B 1 88 ? 21.547 -12.438 -16.281 1 88.38 88 LYS B CA 1
ATOM 2041 C C . LYS B 1 88 ? 20.328 -12.945 -15.531 1 88.38 88 LYS B C 1
ATOM 2043 O O . LYS B 1 88 ? 19.203 -12.555 -15.828 1 88.38 88 LYS B O 1
ATOM 2048 N N . ARG B 1 89 ? 20.594 -13.93 -14.719 1 93.88 89 ARG B N 1
ATOM 2049 C CA . ARG B 1 89 ? 19.547 -14.477 -13.852 1 93.88 89 ARG B CA 1
ATOM 2050 C C . ARG B 1 89 ? 19.922 -14.312 -12.383 1 93.88 89 ARG B C 1
ATOM 2052 O O . ARG B 1 89 ? 21.078 -14.5 -12 1 93.88 89 ARG B O 1
ATOM 2059 N N . LEU B 1 90 ? 18.922 -13.875 -11.633 1 97 90 LEU B N 1
ATOM 2060 C CA . LEU B 1 90 ? 19.094 -13.656 -10.195 1 97 90 LEU B CA 1
ATOM 2061 C C . LEU B 1 90 ? 18.469 -14.797 -9.398 1 97 90 LEU B C 1
ATOM 2063 O O . LEU B 1 90 ? 17.344 -15.211 -9.672 1 97 90 LEU B O 1
ATOM 2067 N N . GLN B 1 91 ? 19.266 -15.305 -8.484 1 97.19 91 GLN B N 1
ATOM 2068 C CA . GLN B 1 91 ? 18.766 -16.359 -7.609 1 97.19 91 GLN B CA 1
ATOM 2069 C C . GLN B 1 91 ? 19.281 -16.172 -6.188 1 97.19 91 GLN B C 1
ATOM 2071 O O . GLN B 1 91 ? 20.422 -15.742 -5.98 1 97.19 91 GLN B O 1
ATOM 2076 N N . LEU B 1 92 ? 18.375 -16.562 -5.266 1 98.06 92 LEU B N 1
ATOM 2077 C CA . LEU B 1 92 ? 18.828 -16.531 -3.881 1 98.06 92 LEU B CA 1
ATOM 2078 C C . LEU B 1 92 ? 19.781 -17.688 -3.598 1 98.06 92 LEU B C 1
ATOM 2080 O O . LEU B 1 92 ? 19.594 -18.797 -4.125 1 98.06 92 LEU B O 1
ATOM 2084 N N . THR B 1 93 ? 20.797 -17.422 -2.771 1 98.31 93 THR B N 1
ATOM 2085 C CA . THR B 1 93 ? 21.578 -18.5 -2.178 1 98.31 93 THR B CA 1
ATOM 2086 C C . THR B 1 93 ? 20.766 -19.234 -1.12 1 98.31 93 THR B C 1
ATOM 2088 O O . THR B 1 93 ? 19.672 -18.797 -0.74 1 98.31 93 THR B O 1
ATOM 2091 N N . PRO B 1 94 ? 21.297 -20.391 -0.641 1 98.31 94 PRO B N 1
ATOM 2092 C CA . PRO B 1 94 ? 20.625 -21.047 0.492 1 98.31 94 PRO B CA 1
ATOM 2093 C C . PRO B 1 94 ? 20.469 -20.109 1.691 1 98.31 94 PRO B C 1
ATOM 2095 O O . PRO B 1 94 ? 19.406 -20.109 2.342 1 98.31 94 PRO B O 1
ATOM 2098 N N . LYS B 1 95 ? 21.484 -19.297 1.888 1 98.44 95 LYS B N 1
ATOM 2099 C CA . LYS B 1 95 ? 21.391 -18.297 2.941 1 98.44 95 LYS B CA 1
ATOM 2100 C C . LYS B 1 95 ? 20.281 -17.281 2.646 1 98.44 95 LYS B C 1
ATOM 2102 O O . LYS B 1 95 ? 19.531 -16.906 3.543 1 98.44 95 LYS B O 1
ATOM 2107 N N . GLY B 1 96 ? 20.188 -16.859 1.424 1 98.44 96 GLY B N 1
ATOM 2108 C CA . GLY B 1 96 ? 19.141 -15.953 0.996 1 98.44 96 GLY B CA 1
ATOM 2109 C C . GLY B 1 96 ? 17.734 -16.516 1.169 1 98.44 96 GLY B C 1
ATOM 2110 O O . GLY B 1 96 ? 16.828 -15.805 1.587 1 98.44 96 GLY B O 1
ATOM 2111 N N . GLU B 1 97 ? 17.625 -17.828 0.893 1 98.31 97 GLU B N 1
ATOM 2112 C CA . GLU B 1 97 ? 16.344 -18.484 1.083 1 98.31 97 GLU B CA 1
ATOM 2113 C C . GLU B 1 97 ? 15.961 -18.547 2.561 1 98.31 97 GLU B C 1
ATOM 2115 O O . GLU B 1 97 ? 14.789 -18.406 2.912 1 98.31 97 GLU B O 1
ATOM 2120 N N . GLY B 1 98 ? 16.953 -18.812 3.369 1 98.38 98 GLY B N 1
ATOM 2121 C CA . GLY B 1 98 ? 16.719 -18.766 4.805 1 98.38 98 GLY B CA 1
ATOM 2122 C C . GLY B 1 98 ? 16.234 -17.406 5.281 1 98.38 98 GLY B C 1
ATOM 2123 O O . GLY B 1 98 ? 15.305 -17.328 6.098 1 98.38 98 GLY B O 1
ATOM 2124 N N . VAL B 1 99 ? 16.812 -16.328 4.711 1 98.5 99 VAL B N 1
ATOM 2125 C CA . VAL B 1 99 ? 16.406 -14.977 5.062 1 98.5 99 VAL B CA 1
ATOM 2126 C C . VAL B 1 99 ? 14.984 -14.711 4.562 1 98.5 99 VAL B C 1
ATOM 2128 O O . VAL B 1 99 ? 14.18 -14.078 5.254 1 98.5 99 VAL B O 1
ATOM 2131 N N . ALA B 1 100 ? 14.688 -15.211 3.377 1 98 100 ALA B N 1
ATOM 2132 C CA . ALA B 1 100 ? 13.336 -15.062 2.844 1 98 100 ALA B CA 1
ATOM 2133 C C . ALA B 1 100 ? 12.305 -15.688 3.781 1 98 100 ALA B C 1
ATOM 2135 O O . ALA B 1 100 ? 11.258 -15.094 4.039 1 98 100 ALA B O 1
ATOM 2136 N N . GLU B 1 101 ? 12.609 -16.859 4.289 1 97.81 101 GLU B N 1
ATOM 2137 C CA . GLU B 1 101 ? 11.711 -17.531 5.219 1 97.81 101 GLU B CA 1
ATOM 2138 C C . GLU B 1 101 ? 11.57 -16.75 6.523 1 97.81 101 GLU B C 1
ATOM 2140 O O . GLU B 1 101 ? 10.469 -16.656 7.074 1 97.81 101 GLU B O 1
ATOM 2145 N N . ALA B 1 102 ? 12.68 -16.188 6.945 1 98.19 102 ALA B N 1
ATOM 2146 C CA . ALA B 1 102 ? 12.695 -15.438 8.203 1 98.19 102 ALA B CA 1
ATOM 2147 C C . ALA B 1 102 ? 11.922 -14.125 8.062 1 98.19 102 ALA B C 1
ATOM 2149 O O . ALA B 1 102 ? 11.484 -13.547 9.062 1 98.19 102 ALA B O 1
ATOM 2150 N N . LEU B 1 103 ? 11.727 -13.633 6.797 1 97.75 103 LEU B N 1
ATOM 2151 C CA . LEU B 1 103 ? 11.039 -12.375 6.543 1 97.75 103 LEU B CA 1
ATOM 2152 C C . LEU B 1 103 ? 9.523 -12.57 6.516 1 97.75 103 LEU B C 1
ATOM 2154 O O . LEU B 1 103 ? 8.766 -11.633 6.77 1 97.75 103 LEU B O 1
ATOM 2158 N N . ARG B 1 104 ? 9.039 -13.734 6.293 1 94.94 104 ARG B N 1
ATOM 2159 C CA . ARG B 1 104 ? 7.645 -14.008 5.953 1 94.94 104 ARG B CA 1
ATOM 2160 C C . ARG B 1 104 ? 6.711 -13.586 7.082 1 94.94 104 ARG B C 1
ATOM 2162 O O . ARG B 1 104 ? 5.641 -13.031 6.832 1 94.94 104 ARG B O 1
ATOM 2169 N N . PRO B 1 105 ? 7.133 -13.719 8.352 1 96.31 105 PRO B N 1
ATOM 2170 C CA . PRO B 1 105 ? 6.219 -13.406 9.453 1 96.31 105 PRO B CA 1
ATOM 2171 C C . PRO B 1 105 ? 5.898 -11.914 9.555 1 96.31 105 PRO B C 1
ATOM 2173 O O . PRO B 1 105 ? 5.027 -11.516 10.328 1 96.31 105 PRO B O 1
ATOM 2176 N N . TYR B 1 106 ? 6.531 -11.102 8.68 1 96 106 TYR B N 1
ATOM 2177 C CA . TYR B 1 106 ? 6.23 -9.68 8.75 1 96 106 TYR B CA 1
ATOM 2178 C C . TYR B 1 106 ? 4.766 -9.414 8.422 1 96 106 TYR B C 1
ATOM 2180 O O . TYR B 1 106 ? 4.211 -8.383 8.82 1 96 106 TYR B O 1
ATOM 2188 N N . ARG B 1 107 ? 4.148 -10.344 7.719 1 95.44 107 ARG B N 1
ATOM 2189 C CA . ARG B 1 107 ? 2.779 -10.172 7.242 1 95.44 107 ARG B CA 1
ATOM 2190 C C . ARG B 1 107 ? 1.771 -10.625 8.297 1 95.44 107 ARG B C 1
ATOM 2192 O O . ARG B 1 107 ? 0.565 -10.445 8.117 1 95.44 107 ARG B O 1
ATOM 2199 N N . ALA B 1 108 ? 2.203 -11.148 9.422 1 97 108 ALA B N 1
ATOM 2200 C CA . ALA B 1 108 ? 1.324 -11.781 10.406 1 97 108 ALA B CA 1
ATOM 2201 C C . ALA B 1 108 ? 0.249 -10.812 10.883 1 97 108 ALA B C 1
ATOM 2203 O O . ALA B 1 108 ? -0.932 -11.164 10.945 1 97 108 ALA B O 1
ATOM 2204 N N . PRO B 1 109 ? 0.607 -9.555 11.148 1 97.25 109 PRO B N 1
ATOM 2205 C CA . PRO B 1 109 ? -0.443 -8.633 11.578 1 97.25 109 PRO B CA 1
ATOM 2206 C C . PRO B 1 109 ? -1.496 -8.383 10.5 1 97.25 109 PRO B C 1
ATOM 2208 O O . PRO B 1 109 ? -2.684 -8.266 10.812 1 97.25 109 PRO B O 1
ATOM 2211 N N . LEU B 1 110 ? -1.062 -8.336 9.234 1 96.94 110 LEU B N 1
ATOM 2212 C CA . LEU B 1 110 ? -1.992 -8.141 8.125 1 96.94 110 LEU B CA 1
ATOM 2213 C C . LEU B 1 110 ? -2.902 -9.352 7.957 1 96.94 110 LEU B C 1
ATOM 2215 O O . LEU B 1 110 ? -4.102 -9.203 7.711 1 96.94 110 LEU B O 1
ATOM 2219 N N . GLU B 1 111 ? -2.297 -10.555 8.117 1 96.75 111 GLU B N 1
ATOM 2220 C CA . GLU B 1 111 ? -3.078 -11.781 8.055 1 96.75 111 GLU B CA 1
ATOM 2221 C C . GLU B 1 111 ? -4.133 -11.828 9.156 1 96.75 111 GLU B C 1
ATOM 2223 O O . GLU B 1 111 ? -5.277 -12.219 8.914 1 96.75 111 GLU B O 1
ATOM 2228 N N . GLY B 1 112 ? -3.709 -11.43 10.344 1 96.5 112 GLY B N 1
ATOM 2229 C CA . GLY B 1 112 ? -4.652 -11.352 11.445 1 96.5 112 GLY B CA 1
ATOM 2230 C C . GLY B 1 112 ? -5.789 -10.383 11.195 1 96.5 112 GLY B C 1
ATOM 2231 O O . GLY B 1 112 ? -6.953 -10.695 11.461 1 96.5 112 GLY B O 1
ATOM 2232 N N . ALA B 1 113 ? -5.492 -9.219 10.672 1 97.12 113 ALA B N 1
ATOM 2233 C CA . ALA B 1 113 ? -6.5 -8.203 10.383 1 97.12 113 ALA B CA 1
ATOM 2234 C C . ALA B 1 113 ? -7.453 -8.672 9.281 1 97.12 113 ALA B C 1
ATOM 2236 O O . ALA B 1 113 ? -8.656 -8.398 9.336 1 97.12 113 ALA B O 1
ATOM 2237 N N . LEU B 1 114 ? -6.941 -9.359 8.32 1 97.06 114 LEU B N 1
ATOM 2238 C CA . LEU B 1 114 ? -7.734 -9.82 7.191 1 97.06 114 LEU B CA 1
ATOM 2239 C C . LEU B 1 114 ? -8.82 -10.781 7.645 1 97.06 114 LEU B C 1
ATOM 2241 O O . LEU B 1 114 ? -9.906 -10.828 7.059 1 97.06 114 LEU B O 1
ATOM 2245 N N . ARG B 1 115 ? -8.539 -11.531 8.695 1 94.25 115 ARG B N 1
ATOM 2246 C CA . ARG B 1 115 ? -9.508 -12.492 9.219 1 94.25 115 ARG B CA 1
ATOM 2247 C C . ARG B 1 115 ? -10.75 -11.781 9.742 1 94.25 115 ARG B C 1
ATOM 2249 O O . ARG B 1 115 ? -11.828 -12.383 9.82 1 94.25 115 ARG B O 1
ATOM 2256 N N . GLY B 1 116 ? -10.633 -10.5 10.062 1 93 116 GLY B N 1
ATOM 2257 C CA . GLY B 1 116 ? -11.75 -9.734 10.594 1 93 116 GLY B CA 1
ATOM 2258 C C . GLY B 1 116 ? -12.539 -9.008 9.523 1 93 116 GLY B C 1
ATOM 2259 O O . GLY B 1 116 ? -13.531 -8.344 9.82 1 93 116 GLY B O 1
ATOM 2260 N N . VAL B 1 117 ? -12.18 -9.156 8.289 1 95.94 117 VAL B N 1
ATOM 2261 C CA . VAL B 1 117 ? -12.867 -8.477 7.195 1 95.94 117 VAL B CA 1
ATOM 2262 C C . VAL B 1 117 ? -14.156 -9.227 6.855 1 95.94 117 VAL B C 1
ATOM 2264 O O . VAL B 1 117 ? -14.109 -10.406 6.484 1 95.94 117 VAL B O 1
ATOM 2267 N N . PRO B 1 118 ? -15.289 -8.57 6.91 1 92.44 118 PRO B N 1
ATOM 2268 C CA . PRO B 1 118 ? -16.562 -9.266 6.742 1 92.44 118 PRO B CA 1
ATOM 2269 C C . PRO B 1 118 ? -16.844 -9.633 5.285 1 92.44 118 PRO B C 1
ATOM 2271 O O . PRO B 1 118 ? -17.562 -10.602 5.012 1 92.44 118 PRO B O 1
ATOM 2274 N N . ASP B 1 119 ? -16.375 -8.852 4.375 1 93.06 119 ASP B N 1
ATOM 2275 C CA . ASP B 1 119 ? -16.641 -9.047 2.951 1 93.06 119 ASP B CA 1
ATOM 2276 C C . ASP B 1 119 ? -15.336 -9.133 2.158 1 93.06 119 ASP B C 1
ATOM 2278 O O . ASP B 1 119 ? -14.984 -8.203 1.427 1 93.06 119 ASP B O 1
ATOM 2282 N N . LEU B 1 120 ? -14.742 -10.336 2.219 1 95.88 120 LEU B N 1
ATOM 2283 C CA . LEU B 1 120 ? -13.477 -10.547 1.532 1 95.88 120 LEU B CA 1
ATOM 2284 C C . LEU B 1 120 ? -13.656 -10.453 0.02 1 95.88 120 LEU B C 1
ATOM 2286 O O . LEU B 1 120 ? -12.766 -9.961 -0.686 1 95.88 120 LEU B O 1
ATOM 2290 N N . GLU B 1 121 ? -14.812 -10.914 -0.411 1 95.38 121 GLU B N 1
ATOM 2291 C CA . GLU B 1 121 ? -15.078 -10.867 -1.846 1 95.38 121 GLU B CA 1
ATOM 2292 C C . GLU B 1 121 ? -15.086 -9.438 -2.363 1 95.38 121 GLU B C 1
ATOM 2294 O O . GLU B 1 121 ? -14.477 -9.141 -3.395 1 95.38 121 GLU B O 1
ATOM 2299 N N . GLY B 1 122 ? -15.75 -8.547 -1.689 1 95.25 122 GLY B N 1
ATOM 2300 C CA . GLY B 1 122 ? -15.766 -7.141 -2.068 1 95.25 122 GLY B CA 1
ATOM 2301 C C . GLY B 1 122 ? -14.398 -6.496 -2.039 1 95.25 122 GLY B C 1
ATOM 2302 O O . GLY B 1 122 ? -14.047 -5.727 -2.938 1 95.25 122 GLY B O 1
ATOM 2303 N N . LEU B 1 123 ? -13.625 -6.859 -1.002 1 97.12 123 LEU B N 1
ATOM 2304 C CA . LEU B 1 123 ? -12.266 -6.336 -0.891 1 97.12 123 LEU B CA 1
ATOM 2305 C C . LEU B 1 123 ? -11.398 -6.82 -2.049 1 97.12 1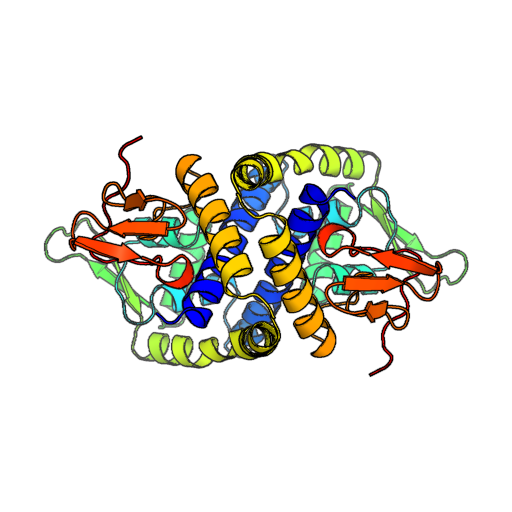23 LEU B C 1
ATOM 2307 O O . LEU B 1 123 ? -10.773 -6.016 -2.74 1 97.12 123 LEU B O 1
ATOM 2311 N N . TRP B 1 124 ? -11.461 -8.117 -2.283 1 96.94 124 TRP B N 1
ATOM 2312 C CA . TRP B 1 124 ? -10.672 -8.719 -3.354 1 96.94 124 TRP B CA 1
ATOM 2313 C C . TRP B 1 124 ? -11.055 -8.141 -4.707 1 96.94 124 TRP B C 1
ATOM 2315 O O . TRP B 1 124 ? -10.188 -7.734 -5.488 1 96.94 124 TRP B O 1
ATOM 2325 N N . THR B 1 125 ? -12.344 -8.062 -4.961 1 95.81 125 THR B N 1
ATOM 2326 C CA . THR B 1 125 ? -12.82 -7.578 -6.254 1 95.81 125 THR B CA 1
ATOM 2327 C C . THR B 1 125 ? -12.398 -6.129 -6.473 1 95.81 125 THR B C 1
ATOM 2329 O O . THR B 1 125 ? -11.953 -5.766 -7.562 1 95.81 125 THR B O 1
ATOM 2332 N N . GLY B 1 126 ? -12.516 -5.324 -5.449 1 96.94 126 GLY B N 1
ATOM 2333 C CA . GLY B 1 126 ? -12.094 -3.938 -5.543 1 96.94 126 GLY B CA 1
ATOM 2334 C C . GLY B 1 126 ? -10.609 -3.787 -5.82 1 96.94 126 GLY B C 1
ATOM 2335 O O . GLY B 1 126 ? -10.211 -3.025 -6.707 1 96.94 126 GLY B O 1
ATOM 2336 N N . LEU B 1 127 ? -9.781 -4.512 -5.09 1 97.56 127 LEU B N 1
ATOM 2337 C CA . LEU B 1 127 ? -8.336 -4.457 -5.266 1 97.56 127 LEU B CA 1
ATOM 2338 C C . LEU B 1 127 ? -7.938 -4.953 -6.652 1 97.56 127 LEU B C 1
ATOM 2340 O O . LEU B 1 127 ? -7.059 -4.375 -7.297 1 97.56 127 LEU B O 1
ATOM 2344 N N . ALA B 1 128 ? -8.617 -6.031 -7.082 1 97.44 128 ALA B N 1
ATOM 2345 C CA . ALA B 1 128 ? -8.312 -6.609 -8.391 1 97.44 128 ALA B CA 1
ATOM 2346 C C . ALA B 1 128 ? -8.609 -5.621 -9.508 1 97.44 128 ALA B C 1
ATOM 2348 O O . ALA B 1 128 ? -7.82 -5.484 -10.453 1 97.44 128 ALA B O 1
ATOM 2349 N N . HIS B 1 129 ? -9.688 -4.914 -9.414 1 96.94 129 HIS B N 1
ATOM 2350 C CA . HIS B 1 129 ? -10.039 -3.936 -10.438 1 96.94 129 HIS B CA 1
ATOM 2351 C C . HIS B 1 129 ? -9.102 -2.73 -10.391 1 96.94 129 HIS B C 1
ATOM 2353 O O . HIS B 1 129 ? -8.773 -2.154 -11.43 1 96.94 129 HIS B O 1
ATOM 2359 N N . LEU B 1 130 ? -8.719 -2.34 -9.164 1 97.25 130 LEU B N 1
ATOM 2360 C CA . LEU B 1 130 ? -7.719 -1.282 -9.039 1 97.25 130 LEU B CA 1
ATOM 2361 C C . LEU B 1 130 ? -6.418 -1.676 -9.734 1 97.25 130 LEU B C 1
ATOM 2363 O O . LEU B 1 130 ? -5.863 -0.894 -10.508 1 97.25 130 LEU B O 1
ATOM 2367 N N . ALA B 1 131 ? -5.98 -2.885 -9.469 1 97.19 131 ALA B N 1
ATOM 2368 C CA . ALA B 1 131 ? -4.758 -3.395 -10.078 1 97.19 131 ALA B CA 1
ATOM 2369 C C . ALA B 1 131 ? -4.891 -3.453 -11.602 1 97.19 131 ALA B C 1
ATOM 2371 O O . ALA B 1 131 ? -3.984 -3.033 -12.328 1 97.19 131 ALA B O 1
ATOM 2372 N N . ALA B 1 132 ? -6.055 -3.9 -12.086 1 97.38 132 ALA B N 1
ATOM 2373 C CA . ALA B 1 132 ? -6.293 -3.977 -13.523 1 97.38 132 ALA B CA 1
ATOM 2374 C C . ALA B 1 132 ? -6.207 -2.596 -14.172 1 97.38 132 ALA B C 1
ATOM 2376 O O . ALA B 1 132 ? -5.648 -2.445 -15.258 1 97.38 132 ALA B O 1
ATOM 2377 N N . GLY B 1 133 ? -6.773 -1.613 -13.5 1 97 133 GLY B N 1
ATOM 2378 C CA . GLY B 1 133 ? -6.699 -0.25 -14 1 97 133 GLY B CA 1
ATOM 2379 C C . GLY B 1 133 ? -5.277 0.279 -14.078 1 97 133 GLY B C 1
ATOM 2380 O O . GLY B 1 133 ? -4.91 0.948 -15.047 1 97 133 GLY B O 1
ATOM 2381 N N . LEU B 1 134 ? -4.48 -0.04 -13.062 1 96.75 134 LEU B N 1
ATOM 2382 C CA . LEU B 1 134 ? -3.1 0.435 -13.039 1 96.75 134 LEU B CA 1
ATOM 2383 C C . LEU B 1 134 ? -2.254 -0.302 -14.078 1 96.75 134 LEU B C 1
ATOM 2385 O O . LEU B 1 134 ? -1.336 0.278 -14.656 1 96.75 134 LEU B O 1
ATOM 2389 N N . ILE B 1 135 ? -2.562 -1.567 -14.281 1 96.12 135 ILE B N 1
ATOM 2390 C CA . ILE B 1 135 ? -1.883 -2.328 -15.328 1 96.12 135 ILE B CA 1
ATOM 2391 C C . ILE B 1 135 ? -2.209 -1.736 -16.688 1 96.12 135 ILE B C 1
ATOM 2393 O O . ILE B 1 135 ? -1.315 -1.532 -17.516 1 96.12 135 ILE B O 1
ATOM 2397 N N . ALA B 1 136 ? -3.467 -1.363 -16.938 1 95.56 136 ALA B N 1
ATOM 2398 C CA . ALA B 1 136 ? -3.9 -0.773 -18.203 1 95.56 136 ALA B CA 1
ATOM 2399 C C . ALA B 1 136 ? -3.203 0.561 -18.453 1 95.56 136 ALA B C 1
ATOM 2401 O O . ALA B 1 136 ? -2.955 0.933 -19.609 1 95.56 136 ALA B O 1
ATOM 2402 N N . GLN B 1 137 ? -2.844 1.215 -17.391 1 95.56 137 GLN B N 1
ATOM 2403 C CA . GLN B 1 137 ? -2.193 2.518 -17.5 1 95.56 137 GLN B CA 1
ATOM 2404 C C . GLN B 1 137 ? -0.679 2.367 -17.625 1 95.56 137 GLN B C 1
ATOM 2406 O O . GLN B 1 137 ? 0.04 3.361 -17.75 1 95.56 137 GLN B O 1
ATOM 2411 N N . GLY B 1 138 ? -0.13 1.148 -17.484 1 93.5 138 GLY B N 1
ATOM 2412 C CA . GLY B 1 138 ? 1.3 0.908 -17.594 1 93.5 138 GLY B CA 1
ATOM 2413 C C . GLY B 1 138 ? 2.059 1.217 -16.312 1 93.5 138 GLY B C 1
ATOM 2414 O O . GLY B 1 138 ? 3.289 1.309 -16.328 1 93.5 138 GLY B O 1
ATOM 2415 N N . VAL B 1 139 ? 1.317 1.39 -15.25 1 94.44 139 VAL B N 1
ATOM 2416 C CA . VAL B 1 139 ? 1.938 1.704 -13.961 1 94.44 139 VAL B CA 1
ATOM 2417 C C . VAL B 1 139 ? 2.432 0.42 -13.297 1 94.44 139 VAL B C 1
ATOM 2419 O O . VAL B 1 139 ? 3.535 0.384 -12.75 1 94.44 139 VAL B O 1
ATOM 2422 N N . MET B 1 140 ? 1.595 -0.6 -13.344 1 94 140 MET B N 1
ATOM 2423 C CA . MET B 1 140 ? 1.94 -1.901 -12.781 1 94 140 MET B CA 1
ATOM 2424 C C . MET B 1 140 ? 2.227 -2.914 -13.883 1 94 140 MET B C 1
ATOM 2426 O O . MET B 1 140 ? 1.608 -2.871 -14.945 1 94 140 MET B O 1
ATOM 2430 N N . ALA B 1 141 ? 3.119 -3.824 -13.602 1 91.44 141 ALA B N 1
ATOM 2431 C CA . ALA B 1 141 ? 3.387 -4.918 -14.531 1 91.44 141 ALA B CA 1
ATOM 2432 C C . ALA B 1 141 ? 2.25 -5.938 -14.516 1 91.44 141 ALA B C 1
ATOM 2434 O O . ALA B 1 141 ? 1.496 -6.023 -13.547 1 91.44 141 ALA B O 1
ATOM 2435 N N . GLU B 1 142 ? 2.213 -6.637 -15.617 1 91.88 142 GLU B N 1
ATOM 2436 C CA . GLU B 1 142 ? 1.279 -7.758 -15.648 1 91.88 142 GLU B CA 1
ATOM 2437 C C . GLU B 1 142 ? 1.563 -8.742 -14.523 1 91.88 142 GLU B C 1
ATOM 2439 O O . GLU B 1 142 ? 2.723 -9.047 -14.234 1 91.88 142 GLU B O 1
ATOM 2444 N N . THR B 1 143 ? 0.488 -9.211 -13.875 1 90.62 143 THR B N 1
ATOM 2445 C CA . THR B 1 143 ? 0.685 -10.055 -12.703 1 90.62 143 THR B CA 1
ATOM 2446 C C . THR B 1 143 ? -0.102 -11.352 -12.836 1 90.62 143 THR B C 1
ATOM 2448 O O . THR B 1 143 ? -0.397 -12.008 -11.836 1 90.62 143 THR B O 1
ATOM 2451 N N . GLY B 1 144 ? -0.537 -11.633 -14.039 1 94.31 144 GLY B N 1
ATOM 2452 C CA . GLY B 1 144 ? -1.305 -12.844 -14.242 1 94.31 144 GLY B CA 1
ATOM 2453 C C . GLY B 1 144 ? -2.721 -12.758 -13.711 1 94.31 144 GLY B C 1
ATOM 2454 O O . GLY B 1 144 ? -3.281 -13.75 -13.242 1 94.31 144 GLY B O 1
ATOM 2455 N N . LEU B 1 145 ? -3.242 -11.594 -13.742 1 96.69 145 LEU B N 1
ATOM 2456 C CA . LEU B 1 145 ? -4.586 -11.32 -13.242 1 96.69 145 LEU B CA 1
ATOM 2457 C C . LEU B 1 145 ? -5.637 -11.68 -14.281 1 96.69 145 LEU B C 1
ATOM 2459 O O . LEU B 1 145 ? -5.535 -11.281 -15.445 1 96.69 145 LEU B O 1
ATOM 2463 N N . CYS B 1 146 ? -6.668 -12.406 -13.852 1 97.69 146 CYS B N 1
ATOM 2464 C CA . CYS B 1 146 ? -7.742 -12.758 -14.773 1 97.69 146 CYS B CA 1
ATOM 2465 C C . CYS B 1 146 ? -8.328 -11.516 -15.43 1 97.69 146 CYS B C 1
ATOM 2467 O O . CYS B 1 146 ? -8.641 -11.523 -16.625 1 97.69 146 CYS B O 1
ATOM 2469 N N . LEU B 1 147 ? -8.461 -10.438 -14.734 1 96.75 147 LEU B N 1
ATOM 2470 C CA . LEU B 1 147 ? -9.164 -9.25 -15.203 1 96.75 147 LEU B CA 1
ATOM 2471 C C . LEU B 1 147 ? -8.414 -8.594 -16.359 1 96.75 147 LEU B C 1
ATOM 2473 O O . LEU B 1 147 ? -8.969 -7.754 -17.078 1 96.75 147 LEU B O 1
ATOM 2477 N N . THR B 1 148 ? -7.176 -8.984 -16.5 1 97.12 148 THR B N 1
ATOM 2478 C CA . THR B 1 148 ? -6.395 -8.422 -17.594 1 97.12 148 THR B CA 1
ATOM 2479 C C . THR B 1 148 ? -6.043 -9.5 -18.625 1 97.12 148 THR B C 1
ATOM 2481 O O . THR B 1 148 ? -5.125 -9.328 -19.422 1 97.12 148 THR B O 1
ATOM 2484 N N . CYS B 1 149 ? -6.703 -10.578 -18.531 1 98 149 CYS B N 1
ATOM 2485 C CA . CYS B 1 149 ? -6.445 -11.734 -19.391 1 98 149 CYS B CA 1
ATOM 2486 C C . CYS B 1 149 ? -7.398 -11.766 -20.578 1 98 149 CYS B C 1
ATOM 2488 O O . CYS B 1 149 ? -8.602 -11.531 -20.422 1 98 149 CYS B O 1
ATOM 2490 N N . ARG B 1 150 ? -6.961 -12.07 -21.75 1 97.44 150 ARG B N 1
ATOM 2491 C CA . ARG B 1 150 ? -7.781 -12.078 -22.969 1 97.44 150 ARG B CA 1
ATOM 2492 C C . ARG B 1 150 ? -8.797 -13.219 -22.922 1 97.44 150 ARG B C 1
ATOM 2494 O O . ARG B 1 150 ? -9.766 -13.219 -23.688 1 97.44 150 ARG B O 1
ATOM 2501 N N . HIS B 1 151 ? -8.555 -14.148 -22.062 1 97.62 151 HIS B N 1
ATOM 2502 C CA . HIS B 1 151 ? -9.43 -15.312 -21.984 1 97.62 151 HIS B CA 1
ATOM 2503 C C . HIS B 1 151 ? -10.609 -15.062 -21.062 1 97.62 151 HIS B C 1
ATOM 2505 O O . HIS B 1 151 ? -11.516 -15.898 -20.953 1 97.62 151 HIS B O 1
ATOM 2511 N N . LEU B 1 152 ? -10.586 -13.961 -20.297 1 97.5 152 LEU B N 1
ATOM 2512 C CA . LEU B 1 152 ? -11.68 -13.719 -19.344 1 97.5 152 LEU B CA 1
ATOM 2513 C C . LEU B 1 152 ? -12.914 -13.195 -20.078 1 97.5 152 LEU B C 1
ATOM 2515 O O . LEU B 1 152 ? -12.828 -12.242 -20.844 1 97.5 152 LEU B O 1
ATOM 2519 N N . VAL B 1 153 ? -14 -13.781 -19.875 1 96.44 153 VAL B N 1
ATOM 2520 C CA . VAL B 1 153 ? -15.289 -13.359 -20.422 1 96.44 153 VAL B CA 1
ATOM 2521 C C . VAL B 1 153 ? -16.25 -13.039 -19.281 1 96.44 153 VAL B C 1
ATOM 2523 O O . VAL B 1 153 ? -16.328 -13.773 -18.297 1 96.44 153 VAL B O 1
ATOM 2526 N N . ARG B 1 154 ? -16.906 -11.953 -19.391 1 92.25 154 ARG B N 1
ATOM 2527 C CA . ARG B 1 154 ? -17.938 -11.641 -18.406 1 92.25 154 ARG B CA 1
ATOM 2528 C C . ARG B 1 154 ? -19.25 -12.359 -18.75 1 92.25 154 ARG B C 1
ATOM 2530 O O . ARG B 1 154 ? -19.672 -12.391 -19.906 1 92.25 154 ARG B O 1
ATOM 2537 N N . GLU B 1 155 ? -19.812 -12.977 -17.812 1 90.44 155 GLU B N 1
ATOM 2538 C CA . GLU B 1 155 ? -21.078 -13.688 -17.938 1 90.44 155 GLU B CA 1
ATOM 2539 C C . GLU B 1 155 ? -22.031 -13.367 -16.781 1 90.44 155 GLU B C 1
ATOM 2541 O O . GLU B 1 155 ? -21.875 -13.891 -15.688 1 90.44 155 GLU B O 1
ATOM 2546 N N . GLY B 1 156 ? -23.125 -12.586 -17.062 1 83.56 156 GLY B N 1
ATOM 2547 C CA . GLY B 1 156 ? -24.016 -12.172 -15.984 1 83.56 156 GLY B CA 1
ATOM 2548 C C . GLY B 1 156 ? -23.297 -11.43 -14.867 1 83.56 156 GLY B C 1
ATOM 2549 O O . GLY B 1 156 ? -22.672 -10.398 -15.102 1 83.56 156 GLY B O 1
ATOM 2550 N N . ARG B 1 157 ? -23.406 -12.094 -13.648 1 79.44 157 ARG B N 1
ATOM 2551 C CA . ARG B 1 157 ? -22.766 -11.453 -12.492 1 79.44 157 ARG B CA 1
ATOM 2552 C C . ARG B 1 157 ? -21.406 -12.062 -12.219 1 79.44 157 ARG B C 1
ATOM 2554 O O . ARG B 1 157 ? -20.719 -11.672 -11.266 1 79.44 157 ARG B O 1
ATOM 2561 N N . GLY B 1 158 ? -21.047 -12.93 -13.188 1 89.12 158 GLY B N 1
ATOM 2562 C CA . GLY B 1 158 ? -19.797 -13.617 -12.969 1 89.12 158 GLY B CA 1
ATOM 2563 C C . GLY B 1 158 ? -18.859 -13.562 -14.164 1 89.12 158 GLY B C 1
ATOM 2564 O O . GLY B 1 158 ? -18.875 -12.586 -14.914 1 89.12 158 GLY B O 1
ATOM 2565 N N . TYR B 1 159 ? -17.891 -14.492 -14.125 1 96 159 TYR B N 1
ATOM 2566 C CA . TYR B 1 159 ? -16.875 -14.57 -15.164 1 96 159 TYR B CA 1
ATOM 2567 C C . TYR B 1 159 ? -16.703 -16 -15.664 1 96 159 TYR B C 1
ATOM 2569 O O . TYR B 1 159 ? -17.203 -16.938 -15.031 1 96 159 TYR B O 1
ATOM 2577 N N . ARG B 1 160 ? -16.141 -16.109 -16.812 1 97.69 160 ARG B N 1
ATOM 2578 C CA . ARG B 1 160 ? -15.75 -17.391 -17.375 1 97.69 160 ARG B CA 1
ATOM 2579 C C . ARG B 1 160 ? -14.359 -17.328 -17.984 1 97.69 160 ARG B C 1
ATOM 2581 O O . ARG B 1 160 ? -14.016 -16.344 -18.656 1 97.69 160 ARG B O 1
ATOM 2588 N N . CYS B 1 161 ? -13.555 -18.312 -17.672 1 98.06 161 CYS B N 1
ATOM 2589 C CA . CYS B 1 161 ? -12.297 -18.453 -18.391 1 98.06 161 CYS B CA 1
ATOM 2590 C C . CYS B 1 161 ? -12.492 -19.234 -19.688 1 98.06 161 CYS B C 1
ATOM 2592 O O . CYS B 1 161 ? -12.758 -20.438 -19.656 1 98.06 161 CYS B O 1
ATOM 2594 N N . ALA B 1 162 ? -12.336 -18.625 -20.812 1 97.75 162 ALA B N 1
ATOM 2595 C CA . ALA B 1 162 ? -12.57 -19.234 -22.125 1 97.75 162 ALA B CA 1
ATOM 2596 C C . ALA B 1 162 ? -11.531 -20.312 -22.406 1 97.75 162 ALA B C 1
ATOM 2598 O O . ALA B 1 162 ? -11.812 -21.297 -23.109 1 97.75 162 ALA B O 1
ATOM 2599 N N . LEU B 1 163 ? -10.32 -20.156 -21.859 1 97.69 163 LEU B N 1
ATOM 2600 C CA . LEU B 1 163 ? -9.266 -21.141 -22.078 1 97.69 163 LEU B CA 1
ATOM 2601 C C . LEU B 1 163 ? -9.602 -22.453 -21.391 1 97.69 163 LEU B C 1
ATOM 2603 O O . LEU B 1 163 ? -9.531 -23.531 -22 1 97.69 163 LEU B O 1
ATOM 2607 N N . LEU B 1 164 ? -9.977 -22.375 -20.156 1 97.56 164 LEU B N 1
ATOM 2608 C CA . LEU B 1 164 ? -10.234 -23.578 -19.375 1 97.56 164 LEU B CA 1
ATOM 2609 C C . LEU B 1 164 ? -11.688 -24.016 -19.5 1 97.56 164 LEU B C 1
ATOM 2611 O O . LEU B 1 164 ? -12.039 -25.141 -19.141 1 97.56 164 LEU B O 1
ATOM 2615 N N . GLY B 1 165 ? -12.586 -23.094 -19.938 1 96.94 165 GLY B N 1
ATOM 2616 C CA . GLY B 1 165 ? -14 -23.375 -20.125 1 96.94 165 GLY B CA 1
ATOM 2617 C C . GLY B 1 165 ? -14.766 -23.469 -18.812 1 96.94 165 GLY B C 1
ATOM 2618 O O . GLY B 1 165 ? -15.727 -24.234 -18.703 1 96.94 165 GLY B O 1
ATOM 2619 N N . VAL B 1 166 ? -14.391 -22.766 -17.797 1 97.19 166 VAL B N 1
ATOM 2620 C CA . VAL B 1 166 ? -15.016 -22.891 -16.484 1 97.19 166 VAL B CA 1
ATOM 2621 C C . VAL B 1 166 ? -15.531 -21.531 -16.016 1 97.19 166 VAL B C 1
ATOM 2623 O O . VAL B 1 166 ? -14.938 -20.5 -16.328 1 97.19 166 VAL B O 1
ATOM 2626 N N . PRO B 1 167 ? -16.641 -21.562 -15.305 1 96.38 167 PRO B N 1
ATOM 2627 C CA . PRO B 1 167 ? -17.078 -20.312 -14.664 1 96.38 167 PRO B CA 1
ATOM 2628 C C . PRO B 1 167 ? -16.188 -19.922 -13.492 1 96.38 167 PRO B C 1
ATOM 2630 O O . PRO B 1 167 ? -15.625 -20.781 -12.82 1 96.38 167 PRO B O 1
ATOM 2633 N N . LEU B 1 168 ? -16.016 -18.625 -13.273 1 95.75 168 LEU B N 1
ATOM 2634 C CA . LEU B 1 168 ? -15.258 -18.078 -12.156 1 95.75 168 LEU B CA 1
ATOM 2635 C C . LEU B 1 168 ? -16.109 -17.109 -11.336 1 95.75 168 LEU B C 1
ATOM 2637 O O . LEU B 1 168 ? -16.578 -16.094 -11.852 1 95.75 168 LEU B O 1
ATOM 2641 N N . ALA B 1 169 ? -16.344 -17.531 -10.109 1 94.06 169 ALA B N 1
ATOM 2642 C CA . ALA B 1 169 ? -16.875 -16.531 -9.18 1 94.06 169 ALA B CA 1
ATOM 2643 C C . ALA B 1 169 ? -15.852 -15.445 -8.891 1 94.06 169 ALA B C 1
ATOM 2645 O O . ALA B 1 169 ? -14.656 -15.625 -9.141 1 94.06 169 ALA B O 1
ATOM 2646 N N . PRO B 1 170 ? -16.281 -14.336 -8.398 1 92.5 170 PRO B N 1
ATOM 2647 C CA . PRO B 1 170 ? -15.344 -13.242 -8.148 1 92.5 170 PRO B CA 1
ATOM 2648 C C . PRO B 1 170 ? -14.148 -13.672 -7.305 1 92.5 170 PRO B C 1
ATOM 2650 O O . PRO B 1 170 ? -13.008 -13.312 -7.617 1 92.5 170 PRO B O 1
ATOM 2653 N N . LEU B 1 171 ? -14.344 -14.508 -6.32 1 93.44 171 LEU B N 1
ATOM 2654 C CA . LEU B 1 171 ? -13.266 -14.922 -5.43 1 93.44 171 LEU B CA 1
ATOM 2655 C C . LEU B 1 171 ? -12.383 -15.969 -6.105 1 93.44 171 LEU B C 1
ATOM 2657 O O . LEU B 1 171 ? -11.305 -16.297 -5.594 1 93.44 171 LEU B O 1
ATOM 2661 N N . GLU B 1 172 ? -12.797 -16.359 -7.289 1 94.25 172 GLU B N 1
ATOM 2662 C CA . GLU B 1 172 ? -12.031 -17.375 -7.996 1 94.25 172 GLU B CA 1
ATOM 2663 C C . GLU B 1 172 ? -11.141 -16.75 -9.07 1 94.25 172 GLU B C 1
ATOM 2665 O O . GLU B 1 172 ? -10.32 -17.438 -9.68 1 94.25 172 GLU B O 1
ATOM 2670 N N . LEU B 1 173 ? -11.312 -15.453 -9.312 1 95.75 173 LEU B N 1
ATOM 2671 C CA . LEU B 1 173 ? -10.375 -14.766 -10.195 1 95.75 173 LEU B CA 1
ATOM 2672 C C . LEU B 1 173 ? -8.938 -14.945 -9.711 1 95.75 173 LEU B C 1
ATOM 2674 O O . LEU B 1 173 ? -8.664 -14.852 -8.508 1 95.75 173 LEU B O 1
ATOM 2678 N N . ARG B 1 174 ? -8.102 -15.172 -10.594 1 94.56 174 ARG B N 1
ATOM 2679 C CA . ARG B 1 174 ? -6.742 -15.562 -10.227 1 94.56 174 ARG B CA 1
ATOM 2680 C C . ARG B 1 174 ? -5.805 -14.359 -10.234 1 94.56 174 ARG B C 1
ATOM 2682 O O . ARG B 1 174 ? -6.125 -13.32 -10.82 1 94.56 174 ARG B O 1
ATOM 2689 N N . LEU B 1 175 ? -4.797 -14.523 -9.516 1 94.44 175 LEU B N 1
ATOM 2690 C CA . LEU B 1 175 ? -3.547 -13.766 -9.531 1 94.44 175 LEU B CA 1
ATOM 2691 C C . LEU B 1 175 ? -2.361 -14.688 -9.812 1 94.44 175 LEU B C 1
ATOM 2693 O O . LEU B 1 175 ? -2.34 -15.836 -9.367 1 94.44 175 LEU B O 1
ATOM 2697 N N . ALA B 1 176 ? -1.399 -14.305 -10.664 1 91.44 176 ALA B N 1
ATOM 2698 C CA . ALA B 1 176 ? -0.232 -15.094 -11.055 1 91.44 176 ALA B CA 1
ATOM 2699 C C . ALA B 1 176 ? -0.644 -16.344 -11.836 1 91.44 176 ALA B C 1
ATOM 2701 O O . ALA B 1 176 ? -0.164 -17.438 -11.555 1 91.44 176 ALA B O 1
ATOM 2702 N N . CYS B 1 177 ? -1.66 -16.203 -12.688 1 95 177 CYS B N 1
ATOM 2703 C CA . CYS B 1 177 ? -2.09 -17.328 -13.516 1 95 177 CYS B CA 1
ATOM 2704 C C . CYS B 1 177 ? -1.001 -17.719 -14.508 1 95 177 CYS B C 1
ATOM 2706 O O . CYS B 1 177 ? -0.53 -16.875 -15.281 1 95 177 CYS B O 1
ATOM 2708 N N . PRO B 1 178 ? -0.602 -18.969 -14.5 1 92.31 178 PRO B N 1
ATOM 2709 C CA . PRO B 1 178 ? 0.456 -19.406 -15.422 1 92.31 178 PRO B CA 1
ATOM 2710 C C . PRO B 1 178 ? 0.025 -19.359 -16.875 1 92.31 178 PRO B C 1
ATOM 2712 O O . PRO B 1 178 ? 0.872 -19.297 -17.781 1 92.31 178 PRO B O 1
ATOM 2715 N N . ASP B 1 179 ? -1.278 -19.312 -17.172 1 95.44 179 ASP B N 1
ATOM 2716 C CA . ASP B 1 179 ? -1.805 -19.297 -18.531 1 95.44 179 ASP B CA 1
ATOM 2717 C C . ASP B 1 179 ? -2.254 -17.906 -18.938 1 95.44 179 ASP B C 1
ATOM 2719 O O . ASP B 1 179 ? -2.977 -17.75 -19.922 1 95.44 179 ASP B O 1
ATOM 2723 N N . HIS B 1 180 ? -1.885 -16.969 -18.125 1 96.44 180 HIS B N 1
ATOM 2724 C CA . HIS B 1 180 ? -2.314 -15.602 -18.375 1 96.44 180 HIS B CA 1
ATOM 2725 C C . HIS B 1 180 ? -1.85 -15.117 -19.75 1 96.44 180 HIS B C 1
ATOM 2727 O O . HIS B 1 180 ? -0.699 -15.344 -20.125 1 96.44 180 HIS B O 1
ATOM 2733 N N . ALA B 1 181 ? -2.727 -14.508 -20.484 1 96.38 181 ALA B N 1
ATOM 2734 C CA . ALA B 1 181 ? -2.459 -13.836 -21.766 1 96.38 181 ALA B CA 1
ATOM 2735 C C . ALA B 1 181 ? -2.994 -12.406 -21.75 1 96.38 181 ALA B C 1
ATOM 2737 O O . ALA B 1 181 ? -4.207 -12.195 -21.828 1 96.38 181 ALA B O 1
ATOM 2738 N N . PRO B 1 182 ? -2.064 -11.477 -21.625 1 93.5 182 PRO B N 1
ATOM 2739 C CA . PRO B 1 182 ? -2.52 -10.086 -21.5 1 93.5 182 PRO B CA 1
ATOM 2740 C C . PRO B 1 182 ? -3.387 -9.656 -22.688 1 93.5 182 PRO B C 1
ATOM 2742 O O . PRO B 1 182 ? -3.17 -10.102 -23.812 1 93.5 182 PRO B O 1
ATOM 2745 N N . GLN B 1 183 ? -4.395 -8.812 -22.25 1 84.38 183 GLN B N 1
ATOM 2746 C CA . GLN B 1 183 ? -5.23 -8.219 -23.297 1 84.38 183 GLN B CA 1
ATOM 2747 C C . GLN B 1 183 ? -4.438 -7.215 -24.125 1 84.38 183 GLN B C 1
ATOM 2749 O O . GLN B 1 183 ? -3.561 -6.523 -23.594 1 84.38 183 GLN B O 1
ATOM 2754 N N . VAL B 1 184 ? -3.992 -7.613 -25.25 1 64.38 184 VAL B N 1
ATOM 2755 C CA . VAL B 1 184 ? -3.246 -6.734 -26.141 1 64.38 184 VAL B CA 1
ATOM 2756 C C . VAL B 1 184 ? -3.967 -5.395 -26.266 1 64.38 184 VAL B C 1
ATOM 2758 O O . VAL B 1 184 ? -5.184 -5.352 -26.469 1 64.38 184 VAL B O 1
ATOM 2761 N N . GLY B 1 185 ? -3.73 -4.312 -25.312 1 47.16 185 GLY B N 1
ATOM 2762 C CA . GLY B 1 185 ? -4.227 -3.002 -25.703 1 47.16 185 GLY B CA 1
ATOM 2763 C C . GLY B 1 185 ? -3.699 -2.531 -27.031 1 47.16 185 GLY B C 1
ATOM 2764 O O . GLY B 1 185 ? -2.707 -3.061 -27.547 1 47.16 185 GLY B O 1
#

Foldseek 3Di:
DDPVVVVVVVVVVVVVLLLVLLQVLQVVVVHGSLLLLLLLVQQPHKDFLVVSCQQSVHDSVSSVVSQVVCVVVQQKDWDQDPVHSVTIMIHTDPVSNVSNVSSVCSCVVVVVVLVVDPCVLVVQLVVLVVQCVCVVVVSHPQFLWLVQAPQWDDDVQWIARNVVGDTAHSVRTDTNNPPGDGDPD/DDPVVVVVVVVVVVVVLLLVLLQVLQVVVVHGSLLLLLLLVQQPHKDFLVVSCQQSVHDSVSSVVSQVVCVVVQQKDWDQDPVHSVTIMIHTDPVSNVSNVSSVCSCVVVVVVLVVDPCVLVVQLVVLVVQCVCVVVVSHPQFLWLVQAPQWDDDVQWIARNVVGDTAHSVRTDTNNPPGDGDPD

Sequence (370 aa):
MGPEEKTLELLERLARAERALLARRAYALGLSATQAGVVLELRGRTLSPGALAEALNLAPPTLTDALHALKAKGLLVEEEDPGDRRRKRLQLTPKGEGVAEALRPYRAPLEGALRGVPDLEGLWTGLAHLAAGLIAQGVMAETGLCLTCRHLVREGRGYRCALLGVPLAPLELRLACPDHAPQVGMGPEEKTLELLERLARAERALLARRAYALGLSATQAGVVLELRGRTLSPGALAEALNLAPPTLTDALHALKAKGLLVEEEDPGDRRRKRLQLTPKGEGVAEALRPYRAPLEGALRGVPDLEGLWTGLAHLAAGLIAQGVMAETGLCLTCRHLVREGRGYRCALLGVPLAPLELRLACPDHAPQVG

pLDDT: mean 93.47, std 6.67, range [47.16, 98.62]

InterPro domains:
  IPR000835 MarR-type HTH domain [PF12802] (29-87)
  IPR000835 MarR-type HTH domain [PR00598] (47-63)
  IPR000835 MarR-type HTH domain [PR00598] (64-79)
  IPR000835 MarR-type HTH domain [PR00598] (83-99)
  IPR000835 MarR-type HTH domain [PS50995] (4-132)
  IPR000835 MarR-type HTH domain [SM00347] (24-122)
  IPR036388 Winged helix-like DNA-binding domain superfamily [G3DSA:1.10.10.10] (2-134)
  IPR036390 Winged helix DNA-binding domain superfamily [SSF46785] (5-117)
  IPR039422 Transcription regulators MarR/SlyA-like [PTHR33164] (9-117)

Organism: NCBI:txid751945